Protein AF-A0A7S0K955-F1 (afdb_monomer)

Radius of gyration: 55.63 Å; Cα contacts (8 Å, |Δi|>4): 10; chains: 1; bounding box: 117×81×163 Å

Secondary structure (DSSP, 8-state):
-HHHHHHHHHHHHHHHHHHHHHHHHHHHHHHHHHHHHHHHHHHHHHHHHHHHHHHHHHHHHHHHHHHHHHHHHHHHHHHHHHHHHHHHHHHHHHHHHHHHHHHHHHHHHHHHHHHHHHHHHHHHHHHHHTT--HHHHHHHHHHHTTS-----PPPP--------------------------------------------------------------------------------------

Solvent-accessible surface area (backbone atoms only — not comparable to full-atom values): 15916 Å² total; per-residue (Å²): 116,69,70,60,52,53,52,49,54,52,49,53,54,49,51,52,53,50,52,51,50,53,50,52,50,55,51,52,52,52,52,49,54,50,52,56,49,49,53,54,50,50,54,52,53,50,49,52,53,50,50,53,58,44,52,57,48,54,51,52,50,51,55,54,49,53,57,46,55,53,50,48,56,51,49,52,54,51,48,52,52,50,53,50,50,52,52,51,50,52,52,54,52,54,50,49,55,50,53,52,52,50,52,50,52,50,53,52,52,50,53,51,51,54,54,49,51,56,50,52,51,50,51,52,52,54,30,48,76,71,72,41,54,73,68,56,45,51,50,50,54,64,63,58,69,74,77,74,88,72,89,76,82,75,85,90,73,83,89,78,90,84,87,82,86,84,87,89,84,94,76,90,81,77,89,76,89,78,90,75,90,76,90,76,87,81,88,86,84,80,82,83,84,88,78,89,82,89,81,87,85,82,87,84,87,83,85,84,88,82,87,81,85,80,89,80,89,81,90,82,90,81,93,78,84,86,84,90,83,83,88,86,88,85,90,85,84,87,88,85,90,134

Organism: Cafeteria roenbergensis (NCBI:txid33653)

Structure (mmCIF, N/CA/C/O backbone):
data_AF-A0A7S0K955-F1
#
_entry.id   AF-A0A7S0K955-F1
#
loop_
_atom_site.group_PDB
_atom_site.id
_atom_site.type_symbol
_atom_site.label_atom_id
_atom_site.label_alt_id
_atom_site.label_comp_id
_atom_site.label_asym_id
_atom_site.label_entity_id
_atom_site.label_seq_id
_atom_site.pdbx_PDB_ins_code
_atom_site.Cartn_x
_atom_site.Cartn_y
_atom_site.Cartn_z
_atom_site.occupancy
_atom_site.B_iso_or_equiv
_atom_site.auth_seq_id
_atom_site.auth_comp_id
_atom_site.auth_asym_id
_atom_site.auth_atom_id
_atom_site.pdbx_PDB_model_num
ATOM 1 N N . VAL A 1 1 ? -64.741 0.486 87.232 1.00 73.62 1 VAL A N 1
ATOM 2 C CA . VAL A 1 1 ? -64.405 -0.804 86.573 1.00 73.62 1 VAL A CA 1
ATOM 3 C C . VAL A 1 1 ? -64.498 -0.703 85.049 1.00 73.62 1 VAL A C 1
ATOM 5 O O . VAL A 1 1 ? -63.505 -1.000 84.405 1.00 73.62 1 VAL A O 1
ATOM 8 N N . ALA A 1 2 ? -65.600 -0.205 84.469 1.00 79.38 2 ALA A N 1
ATOM 9 C CA . ALA A 1 2 ? -65.755 -0.069 83.009 1.00 79.38 2 ALA A CA 1
ATOM 10 C C . ALA A 1 2 ? -64.680 0.808 82.318 1.00 79.38 2 ALA A C 1
ATOM 12 O O . ALA A 1 2 ? -64.036 0.352 81.381 1.00 79.38 2 ALA A O 1
ATOM 13 N N . GLN A 1 3 ? -64.386 2.002 82.847 1.00 82.88 3 GLN A N 1
ATOM 14 C CA . GLN A 1 3 ? -63.370 2.910 82.276 1.00 82.88 3 GLN A CA 1
ATOM 15 C C . GLN A 1 3 ? -61.944 2.325 82.247 1.00 82.88 3 GLN A C 1
ATOM 17 O O . GLN A 1 3 ? -61.168 2.611 81.341 1.00 82.88 3 GLN A O 1
ATOM 22 N N . LEU A 1 4 ? -61.590 1.476 83.221 1.00 87.19 4 LEU A N 1
ATOM 23 C CA . LEU A 1 4 ? -60.291 0.791 83.242 1.00 87.19 4 LEU A CA 1
ATOM 24 C C . LEU A 1 4 ? -60.198 -0.290 82.157 1.00 87.19 4 LEU A C 1
ATOM 26 O O . LEU A 1 4 ? -59.125 -0.503 81.599 1.00 87.19 4 LEU A O 1
ATOM 30 N N . ALA A 1 5 ? -61.310 -0.963 81.848 1.00 85.88 5 ALA A N 1
ATOM 31 C CA . ALA A 1 5 ? -61.361 -1.950 80.776 1.00 85.88 5 ALA A CA 1
ATOM 32 C C . ALA A 1 5 ? -61.215 -1.285 79.396 1.00 85.88 5 ALA A C 1
ATOM 34 O O . ALA A 1 5 ? -60.439 -1.760 78.571 1.00 85.88 5 ALA A O 1
ATOM 35 N N . GLU A 1 6 ? -61.878 -0.147 79.176 1.00 87.06 6 GLU A N 1
ATOM 36 C CA . GLU A 1 6 ? -61.755 0.641 77.939 1.00 87.06 6 GLU A CA 1
ATOM 37 C C . GLU A 1 6 ? -60.331 1.167 77.720 1.00 87.06 6 GLU A C 1
ATOM 39 O O . GLU A 1 6 ? -59.778 1.024 76.629 1.00 87.06 6 GLU A O 1
ATOM 44 N N . LEU A 1 7 ? -59.696 1.702 78.769 1.00 91.00 7 LEU A N 1
ATOM 45 C CA . LEU A 1 7 ? -58.294 2.134 78.727 1.00 91.00 7 LEU A CA 1
ATOM 46 C C . LEU A 1 7 ? -57.340 0.989 78.367 1.00 91.00 7 LEU A C 1
ATOM 48 O O . LEU A 1 7 ? -56.400 1.186 77.597 1.00 91.00 7 LEU A O 1
ATOM 52 N N . ARG A 1 8 ? -57.591 -0.215 78.888 1.00 91.88 8 ARG A N 1
ATOM 53 C CA . ARG A 1 8 ? -56.769 -1.397 78.602 1.00 91.88 8 ARG A CA 1
ATOM 54 C C . ARG A 1 8 ? -56.884 -1.827 77.138 1.00 91.88 8 ARG A C 1
ATOM 56 O O . ARG A 1 8 ? -55.863 -2.036 76.488 1.00 91.88 8 ARG A O 1
ATOM 63 N N . VAL A 1 9 ? -58.102 -1.860 76.597 1.00 92.31 9 VAL A N 1
ATOM 64 C CA . VAL A 1 9 ? -58.353 -2.155 75.174 1.00 92.31 9 VAL A CA 1
ATOM 65 C C . VAL A 1 9 ? -57.715 -1.097 74.268 1.00 92.31 9 VAL A C 1
ATOM 67 O O . VAL A 1 9 ? -57.091 -1.435 73.261 1.00 92.31 9 VAL A O 1
ATOM 70 N N . ALA A 1 10 ? -57.810 0.184 74.636 1.00 92.31 10 ALA A N 1
ATOM 71 C CA . ALA A 1 10 ? -57.178 1.271 73.892 1.00 92.31 10 ALA A CA 1
ATOM 72 C C . ALA A 1 10 ? -55.643 1.152 73.882 1.00 92.31 10 ALA A C 1
ATOM 74 O O . ALA A 1 10 ? -55.025 1.324 72.829 1.00 92.31 10 ALA A O 1
ATOM 75 N N . HIS A 1 11 ? -55.034 0.809 75.022 1.00 93.75 11 HIS A N 1
ATOM 76 C CA . HIS A 1 11 ? -53.589 0.602 75.139 1.00 93.75 11 HIS A CA 1
ATOM 77 C C . HIS A 1 11 ? -53.109 -0.601 74.314 1.00 93.75 11 HIS A C 1
ATOM 79 O O . HIS A 1 11 ? -52.133 -0.491 73.576 1.00 93.75 11 HIS A O 1
ATOM 85 N N . GLU A 1 12 ? -53.815 -1.733 74.369 1.00 93.56 12 GLU A N 1
ATOM 86 C CA . GLU A 1 12 ? -53.508 -2.915 73.548 1.00 93.56 12 GLU A CA 1
ATOM 87 C C . GLU A 1 12 ? -53.644 -2.622 72.046 1.00 93.56 12 GLU A C 1
ATOM 89 O O . GLU A 1 12 ? -52.792 -3.020 71.250 1.00 93.56 12 GLU A O 1
ATOM 94 N N . GLY A 1 13 ? -54.671 -1.863 71.646 1.00 94.62 13 GLY A N 1
ATOM 95 C CA . GLY A 1 13 ? -54.837 -1.414 70.264 1.00 94.62 13 GLY A CA 1
ATOM 96 C C . GLY A 1 13 ? -53.714 -0.482 69.795 1.00 94.62 13 GLY A C 1
ATOM 97 O O . GLY A 1 13 ? -53.269 -0.569 68.651 1.00 94.62 13 GLY A O 1
ATOM 98 N N . LEU A 1 14 ? -53.222 0.396 70.673 1.00 95.19 14 LEU A N 1
ATOM 99 C CA . LEU A 1 14 ? -52.113 1.303 70.371 1.00 95.19 14 LEU A CA 1
ATOM 100 C C . LEU A 1 14 ? -50.772 0.557 70.298 1.00 95.19 14 LEU A C 1
ATOM 102 O O . LEU A 1 14 ? -49.998 0.814 69.379 1.00 95.19 14 LEU A O 1
ATOM 106 N N . ALA A 1 15 ? -50.547 -0.419 71.181 1.00 94.94 15 ALA A N 1
ATOM 107 C CA . ALA A 1 15 ? -49.376 -1.292 71.152 1.00 94.94 15 ALA A CA 1
ATOM 108 C C . ALA A 1 15 ? -49.293 -2.104 69.849 1.00 94.94 15 ALA A C 1
ATOM 110 O O . ALA A 1 15 ? -48.248 -2.105 69.203 1.00 94.94 15 ALA A O 1
ATOM 111 N N . ARG A 1 16 ? -50.408 -2.701 69.397 1.00 95.94 16 ARG A N 1
ATOM 112 C CA . ARG A 1 16 ? -50.459 -3.425 68.111 1.00 95.94 16 ARG A CA 1
ATOM 113 C C . ARG A 1 16 ? -50.134 -2.523 66.921 1.00 95.94 16 ARG A C 1
ATOM 115 O O . ARG A 1 16 ? -49.332 -2.897 66.074 1.00 95.94 16 ARG A O 1
ATOM 122 N N . ARG A 1 17 ? -50.704 -1.312 66.873 1.00 96.81 17 ARG A N 1
ATOM 123 C CA . ARG A 1 17 ? -50.394 -0.335 65.810 1.00 96.81 17 ARG A CA 1
ATOM 124 C C . ARG A 1 17 ? -48.934 0.110 65.840 1.00 96.81 17 ARG A C 1
ATOM 126 O O . ARG A 1 17 ? -48.340 0.324 64.787 1.00 96.81 17 ARG A O 1
ATOM 133 N N . HIS A 1 18 ? -48.355 0.261 67.029 1.00 96.88 18 HIS A N 1
ATOM 134 C CA . HIS A 1 18 ? -46.945 0.603 67.175 1.00 96.88 18 HIS A CA 1
ATOM 135 C C . HIS A 1 18 ? -46.040 -0.529 66.670 1.00 96.88 18 HIS A C 1
ATOM 137 O O . HIS A 1 18 ? -45.105 -0.274 65.917 1.00 96.88 18 HIS A O 1
ATOM 143 N N . GLU A 1 19 ? -46.355 -1.779 66.999 1.00 97.00 19 GLU A N 1
ATOM 144 C CA . GLU A 1 19 ? -45.621 -2.949 66.513 1.00 97.00 19 GLU A CA 1
ATOM 145 C C . GLU A 1 19 ? -45.743 -3.127 64.992 1.00 97.00 19 GLU A C 1
ATOM 147 O O . GLU A 1 19 ? -44.752 -3.405 64.311 1.00 97.00 19 GLU A O 1
ATOM 152 N N . GLU A 1 20 ? -46.927 -2.876 64.432 1.00 97.31 20 GLU A N 1
ATOM 153 C CA . GLU A 1 20 ? -47.153 -2.848 62.986 1.00 97.31 20 GLU A CA 1
ATOM 154 C C . GLU A 1 20 ? -46.337 -1.732 62.309 1.00 97.31 20 GLU A C 1
ATOM 156 O O . GLU A 1 20 ? -45.709 -1.958 61.273 1.00 97.31 20 GLU A O 1
ATOM 161 N N . CYS A 1 21 ? -46.273 -0.545 62.922 1.00 97.50 21 CYS A N 1
ATOM 162 C CA . CYS A 1 21 ? -45.454 0.573 62.451 1.00 97.50 21 CYS A CA 1
ATOM 163 C C . CYS A 1 21 ? -43.957 0.223 62.447 1.00 97.50 21 CYS A C 1
ATOM 165 O O . CYS A 1 21 ? -43.285 0.402 61.432 1.00 97.50 21 CYS A O 1
ATOM 167 N N . LEU A 1 22 ? -43.443 -0.354 63.538 1.00 97.50 22 LEU A N 1
ATOM 168 C CA . LEU A 1 22 ? -42.048 -0.797 63.628 1.00 97.50 22 LEU A CA 1
ATOM 169 C C . LEU A 1 22 ? -41.732 -1.910 62.623 1.00 97.50 22 LEU A C 1
ATOM 171 O O . LEU A 1 22 ? -40.656 -1.925 62.032 1.00 97.50 22 LEU A O 1
ATOM 175 N N . SER A 1 23 ? -42.668 -2.830 62.395 1.00 97.19 23 SER A N 1
ATOM 176 C CA . SER A 1 23 ? -42.505 -3.899 61.404 1.00 97.19 23 SER A CA 1
ATOM 177 C C . SER A 1 23 ? -42.423 -3.340 59.983 1.00 97.19 23 SER A C 1
ATOM 179 O O . SER A 1 23 ? -41.554 -3.747 59.212 1.00 97.19 23 SER A O 1
ATOM 181 N N . ARG A 1 24 ? -43.260 -2.347 59.651 1.00 97.62 24 ARG A N 1
ATOM 182 C CA . ARG A 1 24 ? -43.190 -1.624 58.370 1.00 97.62 24 ARG A CA 1
ATOM 183 C C . ARG A 1 24 ? -41.885 -0.849 58.211 1.00 97.62 24 ARG A C 1
ATOM 185 O O . ARG A 1 24 ? -41.323 -0.858 57.120 1.00 97.62 24 ARG A O 1
ATOM 192 N N . LEU A 1 25 ? -41.391 -0.219 59.279 1.00 97.75 25 LEU A N 1
ATOM 193 C CA . LEU A 1 25 ? -40.113 0.495 59.261 1.00 97.75 25 LEU A CA 1
ATOM 194 C C . LEU A 1 25 ? -38.954 -0.458 58.932 1.00 97.75 25 LEU A C 1
ATOM 196 O O . LEU A 1 25 ? -38.220 -0.210 57.980 1.00 97.75 25 LEU A O 1
ATOM 200 N N . ARG A 1 26 ? -38.855 -1.591 59.642 1.00 97.94 26 ARG A N 1
ATOM 201 C CA . ARG A 1 26 ? -37.813 -2.606 59.396 1.00 97.94 26 ARG A CA 1
ATOM 202 C C . ARG A 1 26 ? -37.886 -3.178 57.981 1.00 97.94 26 ARG A C 1
ATOM 204 O O . ARG A 1 26 ? -36.859 -3.368 57.339 1.00 97.94 26 ARG A O 1
ATOM 211 N N . ALA A 1 27 ? -39.095 -3.423 57.471 1.00 97.12 27 ALA A N 1
ATOM 212 C CA . ALA A 1 27 ? -39.283 -3.888 56.098 1.00 97.12 27 ALA A CA 1
ATOM 213 C C . ALA A 1 27 ? -38.825 -2.842 55.066 1.00 97.12 27 ALA A C 1
ATOM 215 O O . ALA A 1 27 ? -38.187 -3.191 54.074 1.00 97.12 27 ALA A O 1
ATOM 216 N N . ALA A 1 28 ? -39.107 -1.559 55.307 1.00 97.00 28 ALA A N 1
ATOM 217 C CA . ALA A 1 28 ? -38.658 -0.473 54.440 1.00 97.00 28 ALA A CA 1
ATOM 218 C C . ALA A 1 28 ? -37.130 -0.287 54.473 1.00 97.00 28 ALA A C 1
ATOM 220 O O . ALA A 1 28 ? -36.532 0.013 53.442 1.00 97.00 28 ALA A O 1
ATOM 221 N N . GLU A 1 29 ? -36.491 -0.475 55.628 1.00 97.50 29 GLU A N 1
ATOM 222 C CA . GLU A 1 29 ? -35.028 -0.454 55.763 1.00 97.50 29 GLU A CA 1
ATOM 223 C C . GLU A 1 29 ? -34.380 -1.619 55.004 1.00 97.50 29 GLU A C 1
ATOM 225 O O . GLU A 1 29 ? -33.504 -1.385 54.173 1.00 97.50 29 GLU A O 1
ATOM 230 N N . ALA A 1 30 ? -34.892 -2.843 55.161 1.00 97.00 30 ALA A N 1
ATOM 231 C CA . ALA A 1 30 ? -34.418 -4.006 54.406 1.00 97.00 30 ALA A CA 1
ATOM 232 C C . ALA A 1 30 ? -34.602 -3.842 52.881 1.00 97.00 30 ALA A C 1
ATOM 234 O O . ALA A 1 30 ? -33.727 -4.210 52.092 1.00 97.00 30 ALA A O 1
ATOM 235 N N . ALA A 1 31 ? -35.712 -3.241 52.440 1.00 96.88 31 ALA A N 1
ATOM 236 C CA . ALA A 1 31 ? -35.948 -2.934 51.027 1.00 96.88 31 ALA A CA 1
ATOM 237 C C . ALA A 1 31 ? -34.945 -1.901 50.469 1.00 96.88 31 ALA A C 1
ATOM 239 O O . ALA A 1 31 ? -34.507 -1.999 49.323 1.00 96.88 31 ALA A O 1
ATOM 240 N N . LYS A 1 32 ? -34.534 -0.917 51.277 1.00 97.19 32 LYS A N 1
ATOM 241 C CA . LYS A 1 32 ? -33.490 0.042 50.880 1.00 97.19 32 LYS A CA 1
ATOM 242 C C . LYS A 1 32 ? -32.120 -0.617 50.792 1.00 97.19 32 LYS A C 1
ATOM 244 O O . LYS A 1 32 ? -31.376 -0.336 49.857 1.00 97.19 32 LYS A O 1
ATOM 249 N N . GLU A 1 33 ? -31.778 -1.481 51.742 1.00 96.81 33 GLU A N 1
ATOM 250 C CA . GLU A 1 33 ? -30.492 -2.185 51.746 1.00 96.81 33 GLU A CA 1
ATOM 251 C C . GLU A 1 33 ? -30.346 -3.130 50.553 1.00 96.81 33 GLU A C 1
ATOM 253 O O . GLU A 1 33 ? -29.289 -3.155 49.923 1.00 96.81 33 GLU A O 1
ATOM 258 N N . THR A 1 34 ? -31.414 -3.853 50.209 1.00 96.75 34 THR A N 1
ATOM 259 C CA . THR A 1 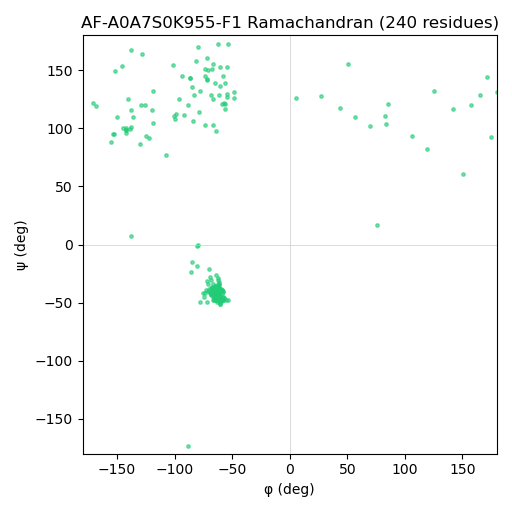34 ? -31.460 -4.718 49.020 1.00 96.75 34 THR A CA 1
ATOM 260 C C . THR A 1 34 ? -31.317 -3.906 47.736 1.00 96.75 34 THR A C 1
ATOM 262 O O . THR A 1 34 ? -30.407 -4.182 46.959 1.00 96.75 34 THR A O 1
ATOM 265 N N . SER A 1 35 ? -32.086 -2.825 47.570 1.00 96.00 35 SER A N 1
ATOM 266 C CA . SER A 1 35 ? -31.936 -1.917 46.422 1.00 96.00 35 SER A CA 1
ATOM 267 C C . SER A 1 35 ? -30.525 -1.311 46.328 1.00 96.00 35 SER A C 1
ATOM 269 O O . SER A 1 35 ? -29.924 -1.257 45.255 1.00 96.00 35 SER A O 1
ATOM 271 N N . ALA A 1 36 ? -29.927 -0.916 47.456 1.00 97.19 36 ALA A N 1
ATOM 272 C CA . ALA A 1 36 ? -28.556 -0.412 47.488 1.00 97.19 36 ALA A CA 1
ATOM 273 C C . ALA A 1 36 ? -27.505 -1.502 47.201 1.00 97.19 36 ALA A C 1
ATOM 275 O O . ALA A 1 36 ? -26.401 -1.197 46.741 1.00 97.19 36 ALA A O 1
ATOM 276 N N . ALA A 1 37 ? -27.788 -2.766 47.516 1.00 97.25 37 ALA A N 1
ATOM 277 C CA . ALA A 1 37 ? -26.927 -3.892 47.171 1.00 97.25 37 ALA A CA 1
ATOM 278 C C . ALA A 1 37 ? -27.006 -4.216 45.672 1.00 97.25 37 ALA A C 1
ATOM 280 O O . ALA A 1 37 ? -25.960 -4.417 45.056 1.00 97.25 37 ALA A O 1
ATOM 281 N N . GLU A 1 38 ? -28.204 -4.185 45.086 1.00 97.75 38 GLU A N 1
ATOM 282 C CA . GLU A 1 38 ? -28.442 -4.369 43.649 1.00 97.75 38 GLU A CA 1
ATOM 283 C C . GLU A 1 38 ? -27.720 -3.301 42.825 1.00 97.75 38 GLU A C 1
ATOM 285 O O . GLU A 1 38 ? -26.891 -3.645 41.984 1.00 97.75 38 GLU A O 1
ATOM 290 N N . LEU A 1 39 ? -27.898 -2.017 43.160 1.00 98.00 39 LEU A N 1
ATOM 291 C CA . LEU A 1 39 ? -27.195 -0.909 42.498 1.00 98.00 39 LEU A CA 1
ATOM 292 C C . LEU A 1 39 ? -25.668 -1.048 42.586 1.00 98.00 39 LEU A C 1
ATOM 294 O O . LEU A 1 39 ? -24.947 -0.798 41.622 1.00 98.00 39 LEU A O 1
ATOM 298 N N . ARG A 1 40 ? -25.141 -1.481 43.740 1.00 98.06 40 ARG A N 1
ATOM 299 C CA . ARG A 1 40 ? -23.702 -1.763 43.883 1.00 98.06 40 ARG A CA 1
ATOM 300 C C . ARG A 1 40 ? -23.261 -2.955 43.033 1.00 98.06 40 ARG A C 1
ATOM 302 O O . ARG A 1 40 ? -22.128 -2.959 42.561 1.00 98.06 40 ARG A O 1
ATOM 309 N N . GLY A 1 41 ? -24.115 -3.960 42.855 1.00 98.19 41 GLY A N 1
ATOM 310 C CA . GLY A 1 41 ? -23.880 -5.082 41.948 1.00 98.19 41 GLY A CA 1
ATOM 311 C C . GLY A 1 41 ? -23.807 -4.634 40.489 1.00 98.19 41 GLY A C 1
ATOM 312 O O . GLY A 1 41 ? -22.840 -4.962 39.803 1.00 98.19 41 GLY A O 1
ATOM 313 N N . GLU A 1 42 ? -24.769 -3.825 40.049 1.00 98.19 42 GLU A N 1
ATOM 314 C CA . GLU A 1 42 ? -24.825 -3.267 38.693 1.00 98.19 42 GLU A CA 1
ATOM 315 C C . GLU A 1 42 ? -23.613 -2.386 38.388 1.00 98.19 42 GLU A C 1
ATOM 317 O O . GLU A 1 42 ? -22.927 -2.624 37.399 1.00 98.19 42 GLU A O 1
ATOM 322 N N . MET A 1 43 ? -23.257 -1.454 39.282 1.00 97.94 43 MET A N 1
ATOM 323 C CA . MET A 1 43 ? -22.077 -0.600 39.089 1.00 97.94 43 MET A CA 1
ATOM 324 C C . MET A 1 43 ? -20.776 -1.401 38.970 1.00 97.94 43 MET A C 1
ATOM 326 O O . MET A 1 43 ? -19.905 -1.050 38.176 1.00 97.94 43 MET A O 1
ATOM 330 N N . ARG A 1 44 ? -20.622 -2.487 39.742 1.00 98.12 44 ARG A N 1
ATOM 331 C CA . ARG A 1 44 ? -19.453 -3.373 39.612 1.00 98.12 44 ARG A CA 1
ATOM 332 C C . ARG A 1 44 ? -19.455 -4.094 38.269 1.00 98.12 44 ARG A C 1
ATOM 334 O O . ARG A 1 44 ? -18.412 -4.166 37.630 1.00 98.12 44 ARG A O 1
ATOM 341 N N . ALA A 1 45 ? -20.608 -4.601 37.835 1.00 97.88 45 ALA A N 1
ATOM 342 C CA . ALA A 1 45 ? -20.734 -5.247 36.534 1.00 97.88 45 ALA A CA 1
ATOM 343 C C . ALA A 1 45 ? -20.415 -4.274 35.390 1.00 97.88 45 ALA A C 1
ATOM 345 O O . ALA A 1 45 ? -19.692 -4.634 34.462 1.00 97.88 45 ALA A O 1
ATOM 346 N N . ASP A 1 46 ? -20.886 -3.032 35.477 1.00 98.06 46 ASP A N 1
ATOM 347 C CA . ASP A 1 46 ? -20.598 -1.997 34.488 1.00 98.06 46 ASP A CA 1
ATOM 348 C C . ASP A 1 46 ? -19.127 -1.572 34.499 1.00 98.06 46 ASP A C 1
ATOM 350 O O . ASP A 1 46 ? -18.549 -1.395 33.428 1.00 98.06 46 ASP A O 1
ATOM 354 N N . SER A 1 47 ? -18.481 -1.496 35.668 1.00 97.88 47 SER A N 1
ATOM 355 C CA . SER A 1 47 ? -17.030 -1.263 35.755 1.00 97.88 47 SER A CA 1
ATOM 356 C C . SER A 1 47 ? -16.254 -2.339 34.997 1.00 97.88 47 SER A C 1
ATOM 358 O O . SER A 1 47 ? -15.424 -2.017 34.151 1.00 97.88 47 SER A O 1
ATOM 360 N N . VAL A 1 48 ? -16.591 -3.616 35.213 1.00 98.31 48 VAL A N 1
ATOM 361 C CA . VAL A 1 48 ? -15.950 -4.742 34.514 1.00 98.31 48 VAL A CA 1
ATOM 362 C C . VAL A 1 48 ? -16.205 -4.679 33.003 1.00 98.31 48 VAL A C 1
ATOM 364 O O . VAL A 1 48 ? -15.293 -4.889 32.202 1.00 98.31 48 VAL A O 1
ATOM 367 N N . ARG A 1 49 ? -17.429 -4.341 32.575 1.00 98.31 49 ARG A N 1
ATOM 368 C CA . ARG A 1 49 ? -17.754 -4.153 31.147 1.00 98.31 49 ARG A CA 1
ATOM 369 C C . ARG A 1 49 ? -16.956 -3.008 30.520 1.00 98.31 49 ARG A C 1
ATOM 371 O O . ARG A 1 49 ? -16.514 -3.119 29.383 1.00 98.31 49 ARG A O 1
ATOM 378 N N . LEU A 1 50 ? -16.755 -1.910 31.245 1.00 98.00 50 LEU A N 1
ATOM 379 C CA . LEU A 1 50 ? -15.965 -0.776 30.764 1.00 98.00 50 LEU A CA 1
ATOM 380 C C . LEU A 1 50 ? -14.473 -1.100 30.691 1.00 98.00 50 LEU A C 1
ATOM 382 O O . LEU A 1 50 ? -13.821 -0.691 29.734 1.00 98.00 50 LEU A O 1
ATOM 386 N N . GLU A 1 51 ? -13.936 -1.823 31.670 1.00 97.75 51 GLU A N 1
ATOM 387 C CA . GLU A 1 51 ? -12.543 -2.279 31.673 1.00 97.75 51 GLU A CA 1
ATOM 388 C C . GLU A 1 51 ? -12.272 -3.238 30.513 1.00 97.75 51 GLU A C 1
ATOM 390 O O . GLU A 1 51 ? -11.346 -3.011 29.738 1.00 97.75 51 GLU A O 1
ATOM 395 N N . THR A 1 52 ? -13.135 -4.234 30.311 1.00 97.50 52 THR A N 1
ATOM 396 C CA . THR A 1 52 ? -13.032 -5.162 29.171 1.00 97.50 52 THR A CA 1
ATOM 397 C C . THR A 1 52 ? -13.170 -4.445 27.826 1.00 97.50 52 THR A C 1
ATOM 399 O O . THR A 1 52 ? -12.396 -4.703 26.908 1.00 97.50 52 THR A O 1
ATOM 402 N N . ALA A 1 53 ? -14.080 -3.473 27.708 1.00 97.50 53 ALA A N 1
ATOM 403 C CA . ALA A 1 53 ? -14.214 -2.656 26.500 1.00 97.50 53 ALA A CA 1
ATOM 404 C C . ALA A 1 53 ? -13.041 -1.681 26.270 1.00 97.50 53 ALA A C 1
ATOM 406 O O . ALA A 1 53 ? -12.860 -1.187 25.156 1.00 97.50 53 ALA A O 1
ATOM 407 N N . ARG A 1 54 ? -12.272 -1.328 27.307 1.00 98.19 54 ARG A N 1
ATOM 408 C CA . ARG A 1 54 ? -11.020 -0.566 27.161 1.00 98.19 54 ARG A CA 1
ATOM 409 C C . ARG A 1 54 ? -9.898 -1.482 26.697 1.00 98.19 54 ARG A C 1
ATOM 411 O O . ARG A 1 54 ? -9.316 -1.190 25.665 1.00 98.19 54 ARG A O 1
ATOM 418 N N . ALA A 1 55 ? -9.714 -2.622 27.360 1.00 97.56 55 ALA A N 1
ATOM 419 C CA . ALA A 1 55 ? -8.724 -3.619 26.964 1.00 97.56 55 ALA A CA 1
ATOM 420 C C . ALA A 1 55 ? -8.893 -4.041 25.494 1.00 97.56 55 ALA A C 1
ATOM 422 O O . ALA A 1 55 ? -7.947 -3.959 24.721 1.00 97.56 55 ALA A O 1
ATOM 423 N N . GLY A 1 56 ? -10.122 -4.351 25.064 1.00 98.12 56 GLY A N 1
ATOM 424 C CA . GLY A 1 56 ? -10.381 -4.698 23.663 1.00 98.12 56 GLY A CA 1
ATOM 425 C C . GLY A 1 56 ? -10.115 -3.556 22.669 1.00 98.12 56 GLY A C 1
ATOM 426 O O . GLY A 1 56 ? -9.800 -3.811 21.510 1.00 98.12 56 GLY A O 1
ATOM 427 N N . ARG A 1 57 ? -10.215 -2.288 23.094 1.00 97.94 57 ARG A N 1
ATOM 428 C CA . ARG A 1 57 ? -9.826 -1.141 22.255 1.00 97.94 57 ARG A CA 1
ATOM 429 C C . ARG A 1 57 ? -8.314 -0.992 22.166 1.00 97.94 57 ARG A C 1
ATOM 431 O O . ARG A 1 57 ? -7.823 -0.740 21.072 1.00 97.94 57 ARG A O 1
ATOM 438 N N . ASP A 1 58 ? -7.609 -1.168 23.277 1.00 97.75 58 ASP A N 1
ATOM 439 C CA . ASP A 1 58 ? -6.149 -1.086 23.319 1.00 97.75 58 ASP A CA 1
ATOM 440 C C . ASP A 1 58 ? -5.520 -2.205 22.467 1.00 97.75 58 ASP A C 1
ATOM 442 O O . ASP A 1 58 ? -4.603 -1.953 21.687 1.00 97.75 58 ASP A O 1
ATOM 446 N N . GLU A 1 59 ? -6.077 -3.421 22.529 1.00 97.69 59 GLU A N 1
ATOM 447 C CA . GLU A 1 59 ? -5.698 -4.549 21.666 1.00 97.69 59 GLU A CA 1
ATOM 448 C C . GLU A 1 59 ? -5.957 -4.253 20.183 1.00 97.69 59 GLU A C 1
ATOM 450 O O . GLU A 1 59 ? -5.084 -4.465 19.340 1.00 97.69 59 GLU A O 1
ATOM 455 N N . ALA A 1 60 ? -7.136 -3.715 19.850 1.00 97.31 60 ALA A N 1
ATOM 456 C CA . ALA A 1 60 ? -7.459 -3.342 18.475 1.00 97.31 60 ALA A CA 1
ATOM 457 C C . ALA A 1 60 ? -6.549 -2.220 17.946 1.00 97.31 60 ALA A C 1
ATOM 459 O O . ALA A 1 60 ? -6.181 -2.227 16.771 1.00 97.31 60 ALA A O 1
ATOM 460 N N . GLU A 1 61 ? -6.169 -1.260 18.792 1.00 98.25 61 GLU A N 1
ATOM 461 C CA . GLU A 1 61 ? -5.230 -0.202 18.426 1.00 98.25 61 GLU A CA 1
ATOM 462 C C . GLU A 1 61 ? -3.816 -0.751 18.208 1.00 98.25 61 GLU A C 1
ATOM 464 O O . GLU A 1 61 ? -3.162 -0.357 17.242 1.00 98.25 61 GLU A O 1
ATOM 469 N N . ALA A 1 62 ? -3.359 -1.682 19.050 1.00 98.12 62 ALA A N 1
ATOM 470 C CA . ALA A 1 62 ? -2.073 -2.351 18.875 1.00 98.12 62 ALA A CA 1
ATOM 471 C C . ALA A 1 62 ? -2.017 -3.123 17.547 1.00 98.12 62 ALA A C 1
ATOM 473 O O . ALA A 1 62 ? -1.115 -2.883 16.745 1.00 98.12 62 ALA A O 1
ATOM 474 N N . ALA A 1 63 ? -3.032 -3.944 17.260 1.00 98.06 63 ALA A N 1
ATOM 475 C CA . ALA A 1 63 ? -3.130 -4.677 15.997 1.00 98.06 63 ALA A CA 1
ATOM 476 C C . ALA A 1 63 ? -3.204 -3.737 14.779 1.00 98.06 63 ALA A C 1
ATOM 478 O O . ALA A 1 63 ? -2.608 -3.997 13.736 1.00 98.06 63 ALA A O 1
ATOM 479 N N . ALA A 1 64 ? -3.907 -2.605 14.900 1.00 98.12 64 ALA A N 1
ATOM 480 C CA . ALA A 1 64 ? -3.984 -1.617 13.828 1.00 98.12 64 ALA A CA 1
ATOM 481 C C . ALA A 1 64 ? -2.652 -0.893 13.576 1.00 98.12 64 ALA A C 1
ATOM 483 O O . ALA A 1 64 ? -2.413 -0.463 12.448 1.00 98.12 64 ALA A O 1
ATOM 484 N N . ARG A 1 65 ? -1.809 -0.715 14.602 1.00 98.50 65 ARG A N 1
ATOM 485 C CA . ARG A 1 65 ? -0.456 -0.159 14.448 1.00 98.50 65 ARG A CA 1
ATOM 486 C C . ARG A 1 65 ? 0.462 -1.162 13.761 1.00 98.50 65 ARG A C 1
ATOM 488 O O . ARG A 1 65 ? 1.036 -0.816 12.739 1.00 98.50 65 ARG A O 1
ATOM 495 N N . GLU A 1 66 ? 0.482 -2.406 14.229 1.00 98.19 66 GLU A N 1
ATOM 496 C CA . GLU A 1 66 ? 1.265 -3.485 13.615 1.00 98.19 66 GLU A CA 1
ATOM 497 C C . GLU A 1 66 ? 0.921 -3.657 12.126 1.00 98.19 66 GLU A C 1
ATOM 499 O O . GLU A 1 66 ? 1.800 -3.603 11.271 1.00 98.19 66 GLU A O 1
ATOM 504 N N . ALA A 1 67 ? -0.370 -3.704 11.784 1.00 98.12 67 ALA A N 1
ATOM 505 C CA . ALA A 1 67 ? -0.807 -3.790 10.390 1.00 98.12 67 ALA A CA 1
ATOM 506 C C . ALA A 1 67 ? -0.390 -2.577 9.531 1.00 98.12 67 ALA A C 1
ATOM 508 O O . ALA A 1 67 ? -0.227 -2.703 8.314 1.00 98.12 67 ALA A O 1
ATOM 509 N N . ARG A 1 68 ? -0.245 -1.383 10.124 1.00 98.44 68 ARG A N 1
ATOM 510 C CA . ARG A 1 68 ? 0.265 -0.201 9.407 1.00 98.44 68 ARG A CA 1
ATOM 511 C C . ARG A 1 68 ? 1.761 -0.309 9.176 1.00 98.44 68 ARG A C 1
ATOM 513 O O . ARG A 1 68 ? 2.181 -0.072 8.048 1.00 98.44 68 ARG A O 1
ATOM 520 N N . ASP A 1 69 ? 2.517 -0.706 10.191 1.00 98.44 69 ASP A N 1
ATOM 521 C CA . ASP A 1 69 ? 3.968 -0.874 10.103 1.00 98.44 69 ASP A CA 1
ATOM 522 C C . ASP A 1 69 ? 4.323 -1.941 9.050 1.00 98.44 69 ASP A C 1
ATOM 524 O O . ASP A 1 69 ? 5.173 -1.724 8.183 1.00 98.44 69 ASP A O 1
ATOM 528 N N . GLU A 1 70 ? 3.592 -3.061 9.030 1.00 98.06 70 GLU A N 1
ATOM 529 C CA . GLU A 1 70 ? 3.720 -4.089 7.991 1.00 98.06 70 GLU A CA 1
ATOM 530 C C . GLU A 1 70 ? 3.386 -3.548 6.593 1.00 98.06 70 GLU A C 1
ATOM 532 O O . GLU A 1 70 ? 4.118 -3.788 5.628 1.00 98.06 70 GLU A O 1
ATOM 537 N N . ALA A 1 71 ? 2.294 -2.788 6.462 1.00 98.12 71 ALA A N 1
ATOM 538 C CA . ALA A 1 71 ? 1.901 -2.199 5.187 1.00 98.12 71 ALA A CA 1
ATOM 539 C C . ALA A 1 71 ? 2.918 -1.161 4.683 1.00 98.12 71 ALA A C 1
ATOM 541 O O . ALA A 1 71 ? 3.143 -1.066 3.473 1.00 98.12 71 ALA A O 1
ATOM 542 N N . GLU A 1 72 ? 3.532 -0.389 5.578 1.00 98.44 72 GLU A N 1
ATOM 543 C CA . GLU A 1 72 ? 4.607 0.550 5.252 1.00 98.44 72 GLU A CA 1
ATOM 544 C C . GLU A 1 72 ? 5.853 -0.192 4.767 1.00 98.44 72 GLU A C 1
ATOM 546 O O . GLU A 1 72 ? 6.328 0.093 3.666 1.00 98.44 72 GLU A O 1
ATOM 551 N N . ALA A 1 73 ? 6.286 -1.241 5.470 1.00 98.25 73 ALA A N 1
ATOM 552 C CA . ALA A 1 73 ? 7.411 -2.071 5.038 1.00 98.25 73 ALA A CA 1
ATOM 553 C C . ALA A 1 73 ? 7.177 -2.717 3.657 1.00 98.25 73 ALA A C 1
ATOM 555 O O . ALA A 1 73 ? 8.084 -2.793 2.823 1.00 98.25 73 ALA A O 1
ATOM 556 N N . VAL A 1 74 ? 5.952 -3.175 3.371 1.00 98.44 74 VAL A N 1
ATOM 557 C CA . VAL A 1 74 ? 5.594 -3.714 2.047 1.00 98.44 74 VAL A CA 1
ATOM 558 C C . VAL A 1 74 ? 5.619 -2.623 0.972 1.00 98.44 74 VAL A C 1
ATOM 560 O O . VAL A 1 74 ? 6.090 -2.871 -0.141 1.00 98.44 74 VAL A O 1
ATOM 563 N N . ARG A 1 75 ? 5.145 -1.408 1.277 1.00 98.44 75 ARG A N 1
ATOM 564 C CA . ARG A 1 75 ? 5.181 -0.275 0.336 1.00 98.44 75 ARG A CA 1
ATOM 565 C C . ARG A 1 75 ? 6.605 0.138 -0.007 1.00 98.44 75 ARG A C 1
ATOM 567 O O . ARG A 1 75 ? 6.873 0.372 -1.183 1.00 98.44 75 ARG A O 1
ATOM 574 N N . GLU A 1 76 ? 7.501 0.176 0.974 1.00 98.44 76 GLU A N 1
ATOM 575 C CA . GLU A 1 76 ? 8.917 0.483 0.754 1.00 98.44 76 GLU A CA 1
ATOM 576 C C . GLU A 1 76 ? 9.576 -0.544 -0.171 1.00 98.44 76 GLU A C 1
ATOM 578 O O . GLU A 1 76 ? 10.188 -0.173 -1.173 1.00 98.44 76 GLU A O 1
ATOM 583 N N . LYS A 1 77 ? 9.364 -1.843 0.084 1.00 98.25 77 LYS A N 1
ATOM 584 C CA . LYS A 1 77 ? 9.861 -2.919 -0.794 1.00 98.25 77 LYS A CA 1
ATOM 585 C C . LYS A 1 77 ? 9.321 -2.792 -2.219 1.00 98.25 77 LYS A C 1
ATOM 587 O O . LYS A 1 77 ? 10.067 -2.944 -3.184 1.00 98.25 77 LYS A O 1
ATOM 592 N N . LEU A 1 78 ? 8.031 -2.487 -2.364 1.00 98.50 78 LEU A N 1
ATOM 593 C CA . LEU A 1 78 ? 7.407 -2.305 -3.674 1.00 98.50 78 LEU A CA 1
ATOM 594 C C . LEU A 1 78 ? 7.961 -1.078 -4.410 1.00 98.50 78 LEU A C 1
ATOM 596 O O . LEU A 1 78 ? 8.119 -1.113 -5.630 1.00 98.50 78 LEU A O 1
ATOM 600 N N . GLN A 1 79 ? 8.241 0.006 -3.689 1.00 98.62 79 GLN A N 1
ATOM 601 C CA . GLN A 1 79 ? 8.862 1.191 -4.265 1.00 98.62 79 GLN A CA 1
ATOM 602 C C . GLN A 1 79 ? 10.286 0.887 -4.745 1.00 98.62 79 GLN A C 1
ATOM 604 O O . GLN A 1 79 ? 10.592 1.175 -5.901 1.00 98.62 79 GLN A O 1
ATOM 609 N N . ALA A 1 80 ? 11.104 0.226 -3.923 1.00 98.38 80 ALA A N 1
ATOM 610 C CA . ALA A 1 80 ? 12.452 -0.186 -4.308 1.00 98.38 80 ALA A CA 1
ATOM 611 C C . ALA A 1 80 ? 12.441 -1.072 -5.569 1.00 98.38 80 ALA A C 1
ATOM 613 O O . ALA A 1 80 ? 13.162 -0.798 -6.528 1.00 98.38 80 ALA A O 1
ATOM 614 N N . ALA A 1 81 ? 11.541 -2.061 -5.629 1.00 98.12 81 ALA A N 1
ATOM 615 C CA . ALA A 1 81 ? 11.388 -2.929 -6.798 1.00 98.12 81 ALA A CA 1
ATOM 616 C C . ALA A 1 81 ? 10.972 -2.158 -8.067 1.00 98.12 81 ALA A C 1
ATOM 618 O O . ALA A 1 81 ? 11.437 -2.453 -9.169 1.00 98.12 81 ALA A O 1
ATOM 619 N N . ARG A 1 82 ? 10.112 -1.137 -7.940 1.00 98.56 82 ARG A N 1
ATOM 620 C CA . ARG A 1 82 ? 9.728 -0.271 -9.070 1.00 98.56 82 ARG A CA 1
ATOM 621 C C . ARG A 1 82 ? 10.893 0.575 -9.567 1.00 98.56 82 ARG A C 1
ATOM 623 O O . ARG A 1 82 ? 11.044 0.743 -10.775 1.00 98.56 82 ARG A O 1
ATOM 630 N N . GLU A 1 83 ? 11.707 1.099 -8.659 1.00 98.56 83 GLU A N 1
ATOM 631 C CA . GLU A 1 83 ? 12.899 1.876 -9.005 1.00 98.56 83 GLU A CA 1
ATOM 632 C C . GLU A 1 83 ? 13.969 1.003 -9.676 1.00 98.56 83 GLU A C 1
ATOM 634 O O . GLU A 1 83 ? 14.619 1.441 -10.626 1.00 98.56 83 GLU A O 1
ATOM 639 N N . GLU A 1 84 ? 14.134 -0.245 -9.234 1.00 98.44 84 GLU A N 1
ATOM 640 C CA . GLU A 1 84 ? 14.992 -1.234 -9.897 1.00 98.44 84 GLU A CA 1
ATOM 641 C C . GLU A 1 84 ? 14.493 -1.579 -11.298 1.00 98.44 84 GLU A C 1
ATOM 643 O O . GLU A 1 84 ? 15.273 -1.543 -12.252 1.00 98.44 84 GLU A O 1
ATOM 648 N N . LEU A 1 85 ? 13.190 -1.823 -11.453 1.00 98.38 85 LEU A N 1
ATOM 649 C CA . LEU A 1 85 ? 12.588 -2.083 -12.757 1.00 98.38 85 LEU A CA 1
ATOM 650 C C . LEU A 1 85 ? 12.761 -0.890 -13.706 1.00 98.38 85 LEU A C 1
ATOM 652 O O . LEU A 1 85 ? 13.097 -1.077 -14.874 1.00 98.38 85 LEU A O 1
ATOM 656 N N . ALA A 1 86 ? 12.571 0.336 -13.214 1.00 98.50 86 ALA A N 1
ATOM 657 C CA . ALA A 1 86 ? 12.774 1.547 -14.003 1.00 98.50 86 ALA A CA 1
ATOM 658 C C . ALA A 1 86 ? 14.235 1.690 -14.461 1.00 98.50 86 ALA A C 1
ATOM 660 O O . ALA A 1 86 ? 14.487 2.001 -15.627 1.00 98.50 86 ALA A O 1
ATOM 661 N N . ARG A 1 87 ? 15.202 1.403 -13.577 1.00 98.38 87 ARG A N 1
ATOM 662 C CA . ARG A 1 87 ? 16.634 1.383 -13.921 1.00 98.38 87 ARG A CA 1
ATOM 663 C C . ARG A 1 87 ? 16.955 0.313 -14.964 1.00 98.38 87 ARG A C 1
ATOM 665 O O . ARG A 1 87 ? 17.631 0.616 -15.946 1.00 98.38 87 ARG A O 1
ATOM 672 N N . ALA A 1 88 ? 16.441 -0.903 -14.795 1.00 98.44 88 ALA A N 1
ATOM 673 C CA . ALA A 1 88 ? 16.633 -1.993 -15.749 1.00 98.44 88 ALA A CA 1
ATOM 674 C C . ALA A 1 88 ? 16.018 -1.669 -17.121 1.00 98.44 88 ALA A C 1
ATOM 676 O O . ALA A 1 88 ? 16.651 -1.889 -18.153 1.00 98.44 88 ALA A O 1
ATOM 677 N N . ALA A 1 89 ? 14.820 -1.078 -17.145 1.00 98.38 89 ALA A N 1
ATOM 678 C CA . ALA A 1 89 ? 14.165 -0.644 -18.375 1.00 98.38 89 ALA A CA 1
ATOM 679 C C . ALA A 1 89 ? 14.960 0.457 -19.095 1.00 98.38 89 ALA A C 1
ATOM 681 O O . ALA A 1 89 ? 15.125 0.394 -20.314 1.00 98.38 89 ALA A O 1
ATOM 682 N N . ALA A 1 90 ? 15.501 1.430 -18.356 1.00 98.31 90 ALA A N 1
ATOM 683 C CA . ALA A 1 90 ? 16.358 2.471 -18.921 1.00 98.31 90 ALA A CA 1
ATOM 684 C C . ALA A 1 90 ? 17.659 1.891 -19.504 1.00 98.31 90 ALA A C 1
ATOM 686 O O . ALA A 1 90 ? 18.050 2.261 -20.611 1.00 98.31 90 ALA A O 1
ATOM 687 N N . ALA A 1 91 ? 18.293 0.943 -18.807 1.00 98.31 91 ALA A N 1
ATOM 688 C CA . ALA A 1 91 ? 19.482 0.252 -19.303 1.00 98.31 91 ALA A CA 1
ATOM 689 C C . ALA A 1 91 ? 19.184 -0.551 -20.582 1.00 98.31 91 ALA A C 1
ATOM 691 O O . ALA A 1 91 ? 19.918 -0.447 -21.562 1.00 98.31 91 ALA A O 1
ATOM 692 N N . ALA A 1 92 ? 18.068 -1.285 -20.615 1.00 98.12 92 ALA A N 1
ATOM 693 C CA . ALA A 1 92 ? 17.644 -2.033 -21.796 1.00 98.12 92 ALA A CA 1
ATOM 694 C C . ALA A 1 92 ? 17.330 -1.117 -22.992 1.00 98.12 92 ALA A C 1
ATOM 696 O O . ALA A 1 92 ? 17.651 -1.456 -24.130 1.00 98.12 92 ALA A O 1
ATOM 697 N N . ALA A 1 93 ? 16.721 0.048 -22.752 1.00 98.38 93 ALA A N 1
ATOM 698 C CA . ALA A 1 93 ? 16.471 1.040 -23.795 1.00 98.38 93 ALA A CA 1
ATOM 699 C C . ALA A 1 93 ? 17.776 1.633 -24.350 1.00 98.38 93 ALA A C 1
ATOM 701 O O . ALA A 1 93 ? 17.914 1.775 -25.565 1.00 98.38 93 ALA A O 1
ATOM 702 N N . ALA A 1 94 ? 18.746 1.933 -23.480 1.00 98.31 94 ALA A N 1
ATOM 703 C CA . ALA A 1 94 ? 20.058 2.421 -23.893 1.00 98.31 94 ALA A CA 1
ATOM 704 C C . ALA A 1 94 ? 20.815 1.385 -24.738 1.00 98.31 94 ALA A C 1
ATOM 706 O O . ALA A 1 94 ? 21.428 1.743 -25.742 1.00 98.31 94 ALA A O 1
ATOM 707 N N . GLU A 1 95 ? 20.736 0.105 -24.373 1.00 98.19 95 GLU A N 1
ATOM 708 C CA . GLU A 1 95 ? 21.397 -0.960 -25.127 1.00 98.19 95 GLU A CA 1
ATOM 709 C C . GLU A 1 95 ? 20.748 -1.183 -26.497 1.00 98.19 95 GLU A C 1
ATOM 711 O O . GLU A 1 95 ? 21.450 -1.282 -27.500 1.00 98.19 95 GLU A O 1
ATOM 716 N N . ARG A 1 96 ? 19.412 -1.142 -26.581 1.00 98.00 96 ARG A N 1
ATOM 717 C CA . ARG A 1 96 ? 18.708 -1.162 -27.875 1.00 98.00 96 ARG A CA 1
ATOM 718 C C . ARG A 1 96 ? 19.161 -0.021 -28.780 1.00 98.00 96 ARG A C 1
ATOM 720 O O . ARG A 1 96 ? 19.495 -0.266 -29.930 1.00 98.00 96 ARG A O 1
ATOM 727 N N . ALA A 1 97 ? 19.257 1.197 -28.246 1.00 98.38 97 ALA A N 1
ATOM 728 C CA . ALA A 1 97 ? 19.719 2.347 -29.018 1.00 98.38 97 ALA A CA 1
ATOM 729 C C . ALA A 1 97 ? 21.160 2.179 -29.539 1.00 98.38 97 ALA A C 1
ATOM 731 O O . ALA A 1 97 ? 21.470 2.635 -30.639 1.00 98.38 97 ALA A O 1
ATOM 732 N N . ARG A 1 98 ? 22.043 1.514 -28.780 1.00 98.25 98 ARG A N 1
ATOM 733 C CA . ARG A 1 98 ? 23.405 1.186 -29.237 1.00 98.25 98 ARG A CA 1
ATOM 734 C C . ARG A 1 98 ? 23.394 0.177 -30.378 1.00 98.25 98 ARG A C 1
ATOM 736 O O . ARG A 1 98 ? 24.052 0.416 -31.386 1.00 98.25 98 ARG A O 1
ATOM 743 N N . VAL A 1 99 ? 22.625 -0.901 -30.234 1.00 98.50 99 VAL A N 1
ATOM 744 C CA . VAL A 1 99 ? 22.481 -1.931 -31.272 1.00 98.50 99 VAL A CA 1
ATOM 745 C C . VAL A 1 99 ? 21.889 -1.335 -32.549 1.00 98.50 99 VAL A C 1
ATOM 747 O O . VAL A 1 99 ? 22.389 -1.606 -33.638 1.00 98.50 99 VAL A O 1
ATOM 750 N N . ASP A 1 100 ? 20.881 -0.471 -32.432 1.00 98.38 100 ASP A N 1
ATOM 751 C CA . ASP A 1 100 ? 20.279 0.211 -33.580 1.00 98.38 100 ASP A CA 1
ATOM 752 C C . ASP A 1 100 ? 21.297 1.116 -34.295 1.00 98.38 100 ASP A C 1
ATOM 754 O O . ASP A 1 100 ? 21.395 1.093 -35.525 1.00 98.38 100 ASP A O 1
ATOM 758 N N . ALA A 1 101 ? 22.113 1.858 -33.538 1.00 98.19 101 ALA A N 1
ATOM 759 C CA . ALA A 1 101 ? 23.171 2.698 -34.095 1.00 98.19 101 ALA A CA 1
ATOM 760 C C . ALA A 1 101 ? 24.272 1.879 -34.795 1.00 98.19 101 ALA A C 1
ATOM 762 O O . ALA A 1 101 ? 24.761 2.278 -35.856 1.00 98.19 101 ALA A O 1
ATOM 763 N N . GLU A 1 102 ? 24.651 0.727 -34.238 1.00 98.50 102 GLU A N 1
ATOM 764 C CA . GLU A 1 102 ? 25.599 -0.198 -34.867 1.00 98.50 102 GLU A CA 1
ATOM 765 C C . GLU A 1 102 ? 25.016 -0.810 -36.148 1.00 98.50 102 GLU A C 1
ATOM 767 O O . GLU A 1 102 ? 25.685 -0.842 -37.183 1.00 98.50 102 GLU A O 1
ATOM 772 N N . ALA A 1 103 ? 23.743 -1.211 -36.126 1.00 98.25 103 ALA A N 1
ATOM 773 C CA . ALA A 1 103 ? 23.046 -1.726 -37.299 1.00 98.25 103 ALA A CA 1
ATOM 774 C C . ALA A 1 103 ? 22.945 -0.674 -38.417 1.00 98.25 103 ALA A C 1
ATOM 776 O O . ALA A 1 103 ? 23.126 -1.003 -39.591 1.00 98.25 103 ALA A O 1
ATOM 777 N N . ASP A 1 104 ? 22.689 0.592 -38.076 1.00 98.25 104 ASP A N 1
ATOM 778 C CA . ASP A 1 104 ? 22.728 1.708 -39.026 1.00 98.25 104 ASP A CA 1
ATOM 779 C C . ASP A 1 104 ? 24.136 1.910 -39.609 1.00 98.25 104 ASP A C 1
ATOM 781 O O . ASP A 1 104 ? 24.281 2.113 -40.817 1.00 98.25 104 ASP A O 1
ATOM 785 N N . ALA A 1 105 ? 25.184 1.834 -38.782 1.00 98.06 105 ALA A N 1
ATOM 786 C CA . ALA A 1 105 ? 26.567 1.960 -39.239 1.00 98.06 105 ALA A CA 1
ATOM 787 C C . ALA A 1 105 ? 26.963 0.823 -40.195 1.00 98.06 105 ALA A C 1
ATOM 789 O O . ALA A 1 105 ? 27.573 1.076 -41.235 1.00 98.06 105 ALA A O 1
ATOM 790 N N . MET A 1 106 ? 26.567 -0.414 -39.888 1.00 97.88 106 MET A N 1
ATOM 791 C CA . MET A 1 106 ? 26.787 -1.572 -40.757 1.00 97.88 106 MET A CA 1
ATOM 792 C C . MET A 1 106 ? 26.028 -1.443 -42.078 1.00 97.88 106 MET A C 1
ATOM 794 O O . MET A 1 106 ? 26.601 -1.703 -43.133 1.00 97.88 106 MET A O 1
ATOM 798 N N . ARG A 1 107 ? 24.777 -0.963 -42.050 1.00 98.12 107 ARG A N 1
ATOM 799 C CA . ARG A 1 107 ? 24.003 -0.681 -43.271 1.00 98.12 107 ARG A CA 1
ATOM 800 C C . ARG A 1 107 ? 24.674 0.368 -44.159 1.00 98.12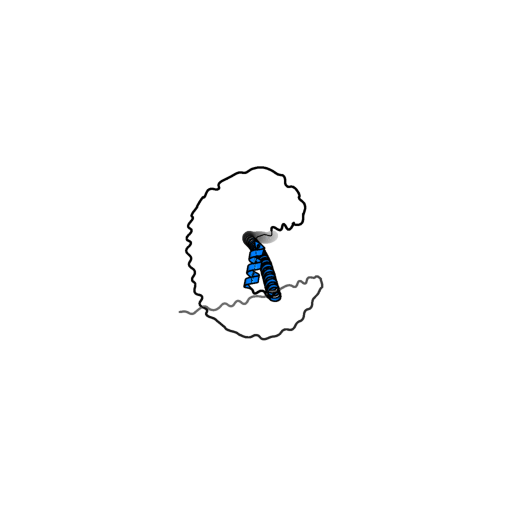 107 ARG A C 1
ATOM 802 O O . ARG A 1 107 ? 24.702 0.192 -45.371 1.00 98.12 107 ARG A O 1
ATOM 809 N N . ARG A 1 108 ? 25.257 1.425 -43.579 1.00 97.88 108 ARG A N 1
ATOM 810 C CA . ARG A 1 108 ? 26.024 2.424 -44.350 1.00 97.88 108 ARG A CA 1
ATOM 811 C C . ARG A 1 108 ? 27.272 1.823 -44.991 1.00 97.88 108 ARG A C 1
ATOM 813 O O . ARG A 1 108 ? 27.492 2.043 -46.173 1.00 97.88 108 ARG A O 1
ATOM 820 N N . ARG A 1 109 ? 28.039 1.020 -44.246 1.00 97.75 109 ARG A N 1
ATOM 821 C CA . ARG A 1 109 ? 29.221 0.326 -44.785 1.00 97.75 109 ARG A CA 1
ATOM 822 C C . ARG A 1 109 ? 28.864 -0.632 -45.917 1.00 97.75 109 ARG A C 1
ATOM 824 O O . ARG A 1 109 ? 29.571 -0.677 -46.911 1.00 97.75 109 ARG A O 1
ATOM 831 N N . LEU A 1 110 ? 27.766 -1.378 -45.788 1.00 97.81 110 LEU A N 1
ATOM 832 C CA . LEU A 1 110 ? 27.279 -2.241 -46.867 1.00 97.81 110 LEU A CA 1
ATOM 833 C C . LEU A 1 110 ? 26.939 -1.431 -48.120 1.00 97.81 110 LEU A C 1
ATOM 835 O O . LEU A 1 110 ? 27.385 -1.798 -49.197 1.00 97.81 110 LEU A O 1
ATOM 839 N N . ALA A 1 111 ? 26.257 -0.293 -47.975 1.00 97.25 111 ALA A N 1
ATOM 840 C CA . ALA A 1 111 ? 25.981 0.589 -49.108 1.00 97.25 111 ALA A CA 1
ATOM 841 C C . ALA A 1 111 ? 27.266 1.154 -49.752 1.00 97.25 111 ALA A C 1
ATOM 843 O O . ALA A 1 111 ? 27.326 1.312 -50.969 1.00 97.25 111 ALA A O 1
ATOM 844 N N . GLU A 1 112 ? 28.307 1.443 -48.962 1.00 97.38 112 GLU A N 1
ATOM 845 C CA . GLU A 1 112 ? 29.627 1.832 -49.482 1.00 97.38 112 GLU A CA 1
ATOM 846 C C . GLU A 1 112 ? 30.288 0.690 -50.272 1.00 97.38 112 GLU A C 1
ATOM 848 O O . GLU A 1 112 ? 30.825 0.932 -51.353 1.00 97.38 112 GLU A O 1
ATOM 853 N N . TYR A 1 113 ? 30.214 -0.550 -49.775 1.00 97.06 113 TYR A N 1
ATOM 854 C CA . TYR A 1 113 ? 30.715 -1.726 -50.492 1.00 97.06 113 TYR A CA 1
ATOM 855 C C . TYR A 1 113 ? 29.949 -1.981 -51.794 1.00 97.06 113 TYR A C 1
ATOM 857 O O . TYR A 1 113 ? 30.583 -2.174 -52.826 1.00 97.06 113 TYR A O 1
ATOM 865 N N . GLU A 1 114 ? 28.617 -1.912 -51.773 1.00 96.81 114 GLU A N 1
ATOM 866 C CA . GLU A 1 114 ? 27.774 -2.055 -52.969 1.00 96.81 114 GLU A CA 1
ATOM 867 C C . GLU A 1 114 ? 28.087 -0.966 -54.012 1.00 96.81 114 GLU A C 1
ATOM 869 O O . GLU A 1 114 ? 28.138 -1.233 -55.213 1.00 96.81 114 GLU A O 1
ATOM 874 N N . ALA A 1 115 ? 28.357 0.269 -53.573 1.00 96.25 115 ALA A N 1
ATOM 875 C CA . ALA A 1 115 ? 28.759 1.351 -54.469 1.00 96.25 115 ALA A CA 1
ATOM 876 C C . ALA A 1 115 ? 30.149 1.124 -55.088 1.00 96.25 115 ALA A C 1
ATOM 878 O O . ALA A 1 115 ? 30.353 1.456 -56.256 1.00 96.25 115 ALA A O 1
ATOM 879 N N . LEU A 1 116 ? 31.102 0.575 -54.325 1.00 95.50 116 LEU A N 1
ATOM 880 C CA . LEU A 1 116 ? 32.425 0.197 -54.833 1.00 95.50 116 LEU A CA 1
ATOM 881 C C . LEU A 1 116 ? 32.337 -0.965 -55.825 1.00 95.50 116 LEU A C 1
ATOM 883 O O . LEU A 1 116 ? 32.987 -0.919 -56.864 1.00 95.50 116 LEU A O 1
ATOM 887 N N . GLU A 1 117 ? 31.512 -1.971 -55.539 1.00 95.25 117 GLU A N 1
ATOM 888 C CA . GLU A 1 117 ? 31.259 -3.094 -56.446 1.00 95.25 117 GLU A CA 1
ATOM 889 C C . GLU A 1 117 ? 30.698 -2.596 -57.784 1.00 95.25 117 GLU A C 1
ATOM 891 O O . GLU A 1 117 ? 31.270 -2.881 -58.834 1.00 95.25 117 GLU A O 1
ATOM 896 N N . ALA A 1 118 ? 29.685 -1.725 -57.755 1.00 94.75 118 ALA A N 1
ATOM 897 C CA . ALA A 1 118 ? 29.135 -1.119 -58.967 1.00 94.75 118 ALA A CA 1
ATOM 898 C C . ALA A 1 118 ? 30.165 -0.277 -59.750 1.00 94.75 118 ALA A C 1
ATOM 900 O O . ALA A 1 118 ? 30.120 -0.223 -60.981 1.00 94.75 118 ALA A O 1
ATOM 901 N N . GLN A 1 119 ? 31.098 0.391 -59.060 1.00 93.75 119 GLN A N 1
ATOM 902 C CA . GLN A 1 119 ? 32.196 1.116 -59.711 1.00 93.75 119 GLN A CA 1
ATOM 903 C C . GLN A 1 119 ? 33.185 0.165 -60.390 1.00 93.75 119 GLN A C 1
ATOM 905 O O . GLN A 1 119 ? 33.593 0.432 -61.520 1.00 93.75 119 GLN A O 1
ATOM 910 N N . LEU A 1 120 ? 33.554 -0.934 -59.729 1.00 89.88 120 LEU A N 1
ATOM 911 C CA . LEU A 1 120 ? 34.430 -1.954 -60.304 1.00 89.88 120 LEU A CA 1
ATOM 912 C C . LEU A 1 120 ? 33.788 -2.597 -61.535 1.00 89.88 120 LEU A C 1
ATOM 914 O O . LEU A 1 120 ? 34.439 -2.683 -62.574 1.00 89.88 120 LEU A O 1
ATOM 918 N N . ASP A 1 121 ? 32.504 -2.949 -61.461 1.00 91.50 121 ASP A N 1
ATOM 919 C CA . ASP A 1 121 ? 31.750 -3.469 -62.604 1.00 91.50 121 ASP A CA 1
ATOM 920 C C . ASP A 1 121 ? 31.755 -2.480 -63.776 1.00 91.50 121 ASP A C 1
ATOM 922 O O . ASP A 1 121 ? 32.028 -2.860 -64.916 1.00 91.50 121 ASP A O 1
ATOM 926 N N . ALA A 1 122 ? 31.519 -1.191 -63.510 1.00 90.19 122 ALA A N 1
ATOM 927 C CA . ALA A 1 122 ? 31.557 -0.157 -64.541 1.00 90.19 122 ALA A CA 1
ATOM 928 C C . ALA A 1 122 ? 32.946 -0.021 -65.191 1.00 90.19 122 ALA A C 1
ATOM 930 O O . ALA A 1 122 ? 33.037 0.151 -66.408 1.00 90.19 122 ALA A O 1
ATOM 931 N N . ILE A 1 123 ? 34.024 -0.123 -64.405 1.00 89.75 123 ILE A N 1
ATOM 932 C CA . ILE A 1 123 ? 35.408 -0.099 -64.903 1.00 89.75 123 ILE A CA 1
ATOM 933 C C . ILE A 1 123 ? 35.679 -1.310 -65.801 1.00 89.75 123 ILE A C 1
ATOM 935 O O . ILE A 1 123 ? 36.239 -1.152 -66.886 1.00 89.75 123 ILE A O 1
ATOM 939 N N . VAL A 1 124 ? 35.262 -2.506 -65.380 1.00 88.75 124 VAL A N 1
ATOM 940 C CA . VAL A 1 124 ? 35.440 -3.741 -66.158 1.00 88.75 124 VAL A CA 1
ATOM 941 C C . VAL A 1 124 ? 34.664 -3.674 -67.474 1.00 88.75 124 VAL A C 1
ATOM 943 O O . VAL A 1 124 ? 35.224 -3.994 -68.522 1.00 88.75 124 VAL A O 1
ATOM 946 N N . ILE A 1 125 ? 33.413 -3.203 -67.451 1.00 89.50 125 ILE A N 1
ATOM 947 C CA . ILE A 1 125 ? 32.597 -3.019 -68.662 1.00 89.50 125 ILE A CA 1
ATOM 948 C C . ILE A 1 125 ? 33.262 -2.014 -69.611 1.00 89.50 125 ILE A C 1
ATOM 950 O O . ILE A 1 125 ? 33.429 -2.309 -70.791 1.00 89.50 125 ILE A O 1
ATOM 954 N N . ALA A 1 126 ? 33.703 -0.859 -69.104 1.00 87.25 126 ALA A N 1
ATOM 955 C CA . ALA A 1 126 ? 34.365 0.157 -69.923 1.00 87.25 126 ALA A CA 1
ATOM 956 C C . ALA A 1 126 ? 35.690 -0.342 -70.532 1.00 87.25 126 ALA A C 1
ATOM 958 O O . ALA A 1 126 ? 36.008 -0.016 -71.676 1.00 87.25 126 ALA A O 1
ATOM 959 N N . GLY A 1 127 ? 36.458 -1.146 -69.790 1.00 85.81 127 GLY A N 1
ATOM 960 C CA . GLY A 1 127 ? 37.663 -1.804 -70.294 1.00 85.81 127 GLY A CA 1
ATOM 961 C C . GLY A 1 127 ? 37.365 -2.817 -71.400 1.00 85.81 127 GLY A C 1
ATOM 962 O O . GLY A 1 127 ? 38.015 -2.795 -72.446 1.00 85.81 127 GLY A O 1
ATOM 963 N N . ALA A 1 128 ? 36.324 -3.634 -71.217 1.00 84.69 128 ALA A N 1
ATOM 964 C CA . ALA A 1 128 ? 35.865 -4.581 -72.228 1.00 84.69 128 ALA A CA 1
ATOM 965 C C . ALA A 1 128 ? 35.382 -3.872 -73.509 1.00 84.69 128 ALA A C 1
ATOM 967 O O . ALA A 1 128 ? 35.737 -4.294 -74.610 1.00 84.69 128 ALA A O 1
ATOM 968 N N . ASP A 1 129 ? 34.649 -2.759 -73.383 1.00 88.69 129 ASP A N 1
ATOM 969 C CA . ASP A 1 129 ? 34.229 -1.917 -74.516 1.00 88.69 129 ASP A CA 1
ATOM 970 C C . ASP A 1 129 ? 35.428 -1.305 -75.265 1.00 88.69 129 ASP A C 1
ATOM 972 O O . ASP A 1 129 ? 35.375 -1.100 -76.481 1.00 88.69 129 ASP A O 1
ATOM 976 N N . ALA A 1 130 ? 36.535 -1.050 -74.560 1.00 84.44 130 ALA A N 1
ATOM 977 C CA . ALA A 1 130 ? 37.801 -0.602 -75.138 1.00 84.44 130 ALA A CA 1
ATOM 978 C C . ALA A 1 130 ? 38.647 -1.745 -75.743 1.00 84.44 130 ALA A C 1
ATOM 980 O O . ALA A 1 130 ? 39.710 -1.482 -76.307 1.00 84.44 130 ALA A O 1
ATOM 981 N N . GLY A 1 131 ? 38.184 -2.998 -75.658 1.00 82.88 131 GLY A N 1
ATOM 982 C CA . GLY A 1 131 ? 38.887 -4.182 -76.156 1.00 82.88 131 GLY A CA 1
ATOM 983 C C . GLY A 1 131 ? 40.061 -4.636 -75.283 1.00 82.88 131 GLY A C 1
ATOM 984 O O . GLY A 1 131 ? 40.898 -5.396 -75.767 1.00 82.88 131 GLY A O 1
ATOM 985 N N . LEU A 1 132 ? 40.131 -4.163 -74.036 1.00 84.00 132 LEU A N 1
ATOM 986 C CA . LEU A 1 132 ? 41.123 -4.572 -73.041 1.00 84.00 132 LEU A CA 1
ATOM 987 C C . LEU A 1 132 ? 40.626 -5.813 -72.297 1.00 84.00 132 LEU A C 1
ATOM 989 O O . LEU A 1 132 ? 39.431 -5.932 -72.009 1.00 84.00 132 LEU A O 1
ATOM 993 N N . ASP A 1 133 ? 41.534 -6.730 -71.969 1.00 85.12 133 ASP A N 1
ATOM 994 C CA . ASP A 1 133 ? 41.206 -7.813 -71.048 1.00 85.12 133 ASP A CA 1
ATOM 995 C C . ASP A 1 133 ? 41.265 -7.340 -69.581 1.00 85.12 133 ASP A C 1
ATOM 997 O O . ASP A 1 133 ? 41.668 -6.218 -69.265 1.00 85.12 133 ASP A O 1
ATOM 1001 N N . VAL A 1 134 ? 40.783 -8.178 -68.660 1.00 79.62 134 VAL A N 1
ATOM 1002 C CA . VAL A 1 134 ? 40.706 -7.821 -67.233 1.00 79.62 134 VAL A CA 1
ATOM 1003 C C . VAL A 1 134 ? 42.098 -7.559 -66.646 1.00 79.62 134 VAL A C 1
ATOM 1005 O O . VAL A 1 134 ? 42.242 -6.673 -65.802 1.00 79.62 134 VAL A O 1
ATOM 1008 N N . ASP A 1 135 ? 43.122 -8.280 -67.107 1.00 82.50 135 ASP A N 1
ATOM 1009 C CA . ASP A 1 135 ? 44.494 -8.132 -66.619 1.00 82.50 135 ASP A CA 1
ATOM 1010 C C . ASP A 1 135 ? 45.101 -6.792 -67.071 1.00 82.50 135 ASP A C 1
ATOM 1012 O O . ASP A 1 135 ? 45.757 -6.111 -66.275 1.00 82.50 135 ASP A O 1
ATOM 1016 N N . ASP A 1 136 ? 44.806 -6.358 -68.299 1.00 79.00 136 ASP A N 1
ATOM 1017 C CA . ASP A 1 136 ? 45.176 -5.049 -68.839 1.00 79.00 136 ASP A CA 1
ATOM 1018 C C . ASP A 1 136 ? 44.488 -3.904 -68.072 1.00 79.00 136 ASP A C 1
ATOM 1020 O O . ASP A 1 136 ? 45.126 -2.906 -67.720 1.00 79.00 136 ASP A O 1
ATOM 1024 N N . VAL A 1 137 ? 43.198 -4.048 -67.742 1.00 78.00 137 VAL A N 1
ATOM 1025 C CA . VAL A 1 137 ? 42.439 -3.061 -66.946 1.00 78.00 137 VAL A CA 1
ATOM 1026 C C . VAL A 1 137 ? 43.012 -2.930 -65.532 1.00 78.00 137 VAL A C 1
ATOM 1028 O O . VAL A 1 137 ? 43.203 -1.814 -65.036 1.00 78.00 137 VAL A O 1
ATOM 1031 N N . VAL A 1 138 ? 43.338 -4.054 -64.887 1.00 81.06 138 VAL A N 1
ATOM 1032 C CA . VAL A 1 138 ? 43.949 -4.077 -63.549 1.00 81.06 138 VAL A CA 1
ATOM 1033 C C . VAL A 1 138 ? 45.355 -3.468 -63.570 1.00 81.06 138 VAL A C 1
ATOM 1035 O O . VAL A 1 138 ? 45.699 -2.699 -62.666 1.00 81.06 138 VAL A O 1
ATOM 1038 N N . GLN A 1 139 ? 46.163 -3.738 -64.602 1.00 77.19 139 GLN A N 1
ATOM 1039 C CA . GLN A 1 139 ? 47.485 -3.118 -64.761 1.00 77.19 139 GLN A CA 1
ATOM 1040 C C . GLN A 1 139 ? 47.401 -1.603 -64.981 1.00 77.19 139 GLN A C 1
ATOM 1042 O O . GLN A 1 139 ? 48.205 -0.860 -64.411 1.00 77.19 139 GLN A O 1
ATOM 1047 N N . LEU A 1 140 ? 46.421 -1.116 -65.748 1.00 75.31 140 LEU A N 1
ATOM 1048 C CA . LEU A 1 140 ? 46.210 0.320 -65.973 1.00 75.31 140 LEU A CA 1
ATOM 1049 C C . LEU A 1 140 ? 45.738 1.047 -64.706 1.00 75.31 140 LEU A C 1
ATOM 1051 O O . LEU A 1 140 ? 46.252 2.118 -64.390 1.00 75.31 140 LEU A O 1
ATOM 1055 N N . GLN A 1 141 ? 44.833 0.450 -63.925 1.00 76.56 141 GLN A N 1
ATOM 1056 C CA . GLN A 1 141 ? 44.427 0.988 -62.618 1.00 76.56 141 GLN A CA 1
ATOM 1057 C C . GLN A 1 141 ? 45.605 1.008 -61.626 1.00 76.56 141 GLN A C 1
ATOM 1059 O O . GLN A 1 141 ? 45.804 1.985 -60.907 1.00 76.56 141 GLN A O 1
ATOM 1064 N N . SER A 1 142 ? 46.433 -0.041 -61.631 1.00 72.50 142 SER A N 1
ATOM 1065 C CA . SER A 1 142 ? 47.594 -0.158 -60.736 1.00 72.50 142 SER A CA 1
ATOM 1066 C C . SER A 1 142 ? 48.741 0.789 -61.108 1.00 72.50 142 SER A C 1
ATOM 1068 O O . SER A 1 142 ? 49.467 1.245 -60.227 1.00 72.50 142 SER A O 1
ATOM 1070 N N . SER A 1 143 ? 48.908 1.106 -62.397 1.00 66.94 143 SER A N 1
ATOM 1071 C CA . SER A 1 143 ? 49.917 2.060 -62.885 1.00 66.94 143 SER A CA 1
ATOM 1072 C C . SER A 1 143 ? 49.449 3.521 -62.850 1.00 66.94 143 SER A C 1
ATOM 1074 O O . SER A 1 143 ? 50.288 4.411 -62.740 1.00 66.94 143 SER A O 1
ATOM 1076 N N . GLY A 1 144 ? 48.135 3.774 -62.867 1.00 57.34 144 GLY A N 1
ATOM 1077 C CA . GLY A 1 144 ? 47.541 5.104 -62.684 1.00 57.34 144 GLY A CA 1
ATOM 1078 C C . GLY A 1 144 ? 47.429 5.569 -61.224 1.00 57.34 144 GLY A C 1
ATOM 1079 O O . GLY A 1 144 ? 47.318 6.762 -60.973 1.00 57.34 144 GLY A O 1
ATOM 1080 N N . LEU A 1 145 ? 47.506 4.662 -60.241 1.00 52.22 145 LEU A N 1
ATOM 1081 C CA . LEU A 1 145 ? 47.460 5.005 -58.808 1.00 52.22 145 LEU A CA 1
ATOM 1082 C C . LEU A 1 145 ? 48.795 5.517 -58.233 1.00 52.22 145 LEU A C 1
ATOM 1084 O O . LEU A 1 145 ? 48.867 5.829 -57.044 1.00 52.22 145 LEU A O 1
ATOM 1088 N N . ALA A 1 146 ? 49.852 5.605 -59.045 1.00 46.44 146 ALA A N 1
ATOM 1089 C CA . ALA A 1 146 ? 51.170 6.024 -58.578 1.00 46.44 146 ALA A CA 1
ATOM 1090 C C . ALA A 1 146 ? 51.387 7.553 -58.528 1.00 46.44 146 ALA A C 1
ATOM 1092 O O . ALA A 1 146 ? 52.331 7.959 -57.857 1.00 46.44 146 ALA A O 1
ATOM 1093 N N . ASP A 1 147 ? 50.551 8.396 -59.160 1.00 49.09 147 ASP A N 1
ATOM 1094 C CA . ASP A 1 147 ? 50.910 9.819 -59.370 1.00 49.09 147 ASP A CA 1
ATOM 1095 C C . ASP A 1 147 ? 49.823 10.895 -59.138 1.00 49.09 147 ASP A C 1
ATOM 1097 O O . ASP A 1 147 ? 50.096 12.083 -59.325 1.00 49.09 147 ASP A O 1
ATOM 1101 N N . ASP A 1 148 ? 48.637 10.569 -58.617 1.00 45.22 148 ASP A N 1
ATOM 1102 C CA . ASP A 1 148 ? 47.561 11.570 -58.512 1.00 45.22 148 ASP A CA 1
ATOM 1103 C C . ASP A 1 148 ? 47.321 12.030 -57.067 1.00 45.22 148 ASP A C 1
ATOM 1105 O O . ASP A 1 148 ? 46.343 11.686 -56.399 1.00 45.22 148 ASP A O 1
ATOM 1109 N N . GLY A 1 149 ? 48.217 12.891 -56.579 1.00 50.97 149 GLY A N 1
ATOM 1110 C CA . GLY A 1 149 ? 47.919 13.771 -55.453 1.00 50.97 149 GLY A CA 1
ATOM 1111 C C . GLY A 1 149 ? 46.801 14.752 -55.821 1.00 50.97 149 GLY A C 1
ATOM 1112 O O . GLY A 1 149 ? 47.067 15.792 -56.418 1.00 50.97 149 GLY A O 1
ATOM 1113 N N . SER A 1 150 ? 45.554 14.459 -55.443 1.00 42.47 150 SER A N 1
ATOM 1114 C CA . SER A 1 150 ? 44.426 15.378 -55.638 1.00 42.47 150 SER A CA 1
ATOM 1115 C C . SER A 1 150 ? 43.788 15.779 -54.312 1.00 42.47 150 SER A C 1
ATOM 1117 O O . SER A 1 150 ? 43.057 15.033 -53.661 1.00 42.47 150 SER A O 1
ATOM 1119 N N . ALA A 1 151 ? 44.095 17.013 -53.918 1.00 47.19 151 ALA A N 1
ATOM 1120 C CA . ALA A 1 151 ? 43.431 17.746 -52.861 1.00 47.19 151 ALA A CA 1
ATOM 1121 C C . ALA A 1 151 ? 41.982 18.067 -53.271 1.00 47.19 151 ALA A C 1
ATOM 1123 O O . ALA A 1 151 ? 41.736 19.006 -54.026 1.00 47.19 151 ALA A O 1
ATOM 1124 N N . ALA A 1 152 ? 41.011 17.329 -52.733 1.00 36.56 152 ALA A N 1
ATOM 1125 C CA . ALA A 1 152 ? 39.611 17.738 -52.755 1.00 36.56 152 ALA A CA 1
ATOM 1126 C C . ALA A 1 152 ? 39.293 18.534 -51.481 1.00 36.56 152 ALA A C 1
ATOM 1128 O O . ALA A 1 152 ? 39.303 18.020 -50.363 1.00 36.56 152 ALA A O 1
ATOM 1129 N N . ALA A 1 153 ? 39.046 19.826 -51.677 1.00 41.12 153 ALA A N 1
ATOM 1130 C CA . ALA A 1 153 ? 38.639 20.781 -50.662 1.00 41.12 153 ALA A CA 1
ATOM 1131 C C . ALA A 1 153 ? 37.323 20.365 -49.976 1.00 41.12 153 ALA A C 1
ATOM 1133 O O . ALA A 1 153 ? 36.280 20.268 -50.620 1.00 41.12 153 ALA A O 1
ATOM 1134 N N . GLY A 1 154 ? 37.363 20.185 -48.654 1.00 36.00 154 GLY A N 1
ATOM 1135 C CA . GLY A 1 154 ? 36.162 20.130 -47.821 1.00 36.00 154 GLY A CA 1
ATOM 1136 C C . GLY A 1 154 ? 35.498 21.512 -47.705 1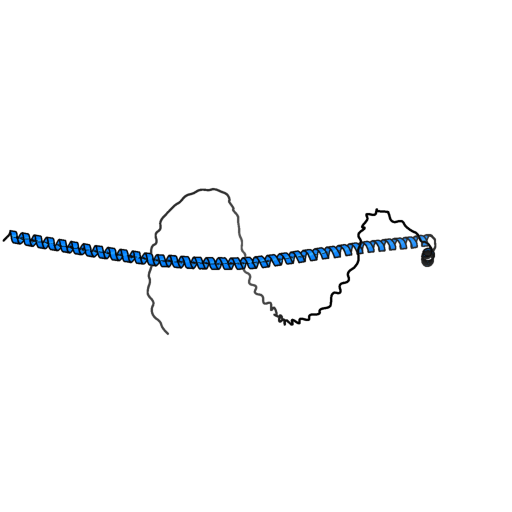.00 36.00 154 GLY A C 1
ATOM 1137 O O . GLY A 1 154 ? 36.191 22.536 -47.760 1.00 36.00 154 GLY A O 1
ATOM 1138 N N . PRO A 1 155 ? 34.166 21.590 -47.543 1.00 45.81 155 PRO A N 1
ATOM 1139 C CA . PRO A 1 155 ? 33.491 22.867 -47.385 1.00 45.81 155 PRO A CA 1
ATOM 1140 C C . PRO A 1 155 ? 33.870 23.501 -46.040 1.00 45.81 155 PRO A C 1
ATOM 1142 O O . PRO A 1 155 ? 33.757 22.888 -44.980 1.00 45.81 155 PRO A O 1
ATOM 1145 N N . ARG A 1 156 ? 34.304 24.765 -46.095 1.00 47.56 156 ARG A N 1
ATOM 1146 C CA . ARG A 1 156 ? 34.443 25.652 -44.934 1.00 47.56 156 ARG A CA 1
ATOM 1147 C C . ARG A 1 156 ? 33.102 25.755 -44.199 1.00 47.56 156 ARG A C 1
ATOM 1149 O O . ARG A 1 156 ? 32.162 26.339 -44.732 1.00 47.56 156 ARG A O 1
ATOM 1156 N N . ALA A 1 157 ? 33.058 25.294 -42.953 1.00 41.53 157 ALA A N 1
ATOM 1157 C CA . ALA A 1 157 ? 32.116 25.767 -41.943 1.00 41.53 157 ALA A CA 1
ATOM 1158 C C . ALA A 1 157 ? 32.930 26.364 -40.785 1.00 41.53 157 ALA A C 1
ATOM 1160 O O . ALA A 1 157 ? 33.956 25.814 -40.391 1.00 41.53 157 ALA A O 1
ATOM 1161 N N . GLY A 1 158 ? 32.528 27.561 -40.359 1.00 37.16 158 GLY A N 1
ATOM 1162 C CA . GLY A 1 158 ? 33.318 28.506 -39.575 1.00 37.16 158 GLY A CA 1
ATOM 1163 C C . GLY A 1 158 ? 33.801 28.018 -38.210 1.00 37.16 158 GLY A C 1
ATOM 1164 O O . GLY A 1 158 ? 33.176 27.190 -37.553 1.00 37.16 158 GLY A O 1
ATOM 1165 N N . GLY A 1 159 ? 34.923 28.604 -37.792 1.00 39.53 159 GLY A N 1
ATOM 1166 C CA . GLY A 1 159 ? 35.438 28.509 -36.437 1.00 39.53 159 GLY A CA 1
ATOM 1167 C C . GLY A 1 159 ? 34.601 29.319 -35.446 1.00 39.53 159 GLY A C 1
ATOM 1168 O O . GLY A 1 159 ? 34.147 30.423 -35.746 1.00 39.53 159 GLY A O 1
ATOM 1169 N N . GLY A 1 160 ? 34.446 28.747 -34.257 1.00 35.38 160 GLY A N 1
ATOM 1170 C CA . GLY A 1 160 ? 34.145 29.433 -33.010 1.00 35.38 160 GLY A CA 1
ATOM 1171 C C . GLY A 1 160 ? 35.164 28.944 -31.986 1.00 35.38 160 GLY A C 1
ATOM 1172 O O . GLY A 1 160 ? 35.309 27.741 -31.781 1.00 35.38 160 GLY A O 1
ATOM 1173 N N . GLU A 1 161 ? 35.932 29.884 -31.453 1.00 40.31 161 GLU A N 1
ATOM 1174 C CA . GLU A 1 161 ? 37.113 29.706 -30.615 1.00 40.31 161 GLU A CA 1
ATOM 1175 C C . GLU A 1 161 ? 36.799 29.045 -29.264 1.00 40.31 161 GLU A C 1
ATOM 1177 O O . GLU A 1 161 ? 35.848 29.421 -28.583 1.00 40.31 161 GLU A O 1
ATOM 1182 N N . LEU A 1 162 ? 37.667 28.127 -28.830 1.00 38.97 162 LEU A N 1
ATOM 1183 C CA . LEU A 1 162 ? 37.855 27.807 -27.416 1.00 38.97 162 LEU A CA 1
ATOM 1184 C C . LEU A 1 162 ? 39.326 28.038 -27.072 1.00 38.97 162 LEU A C 1
ATOM 1186 O O . LEU A 1 162 ? 40.177 27.167 -27.237 1.00 38.97 162 LEU A O 1
ATOM 11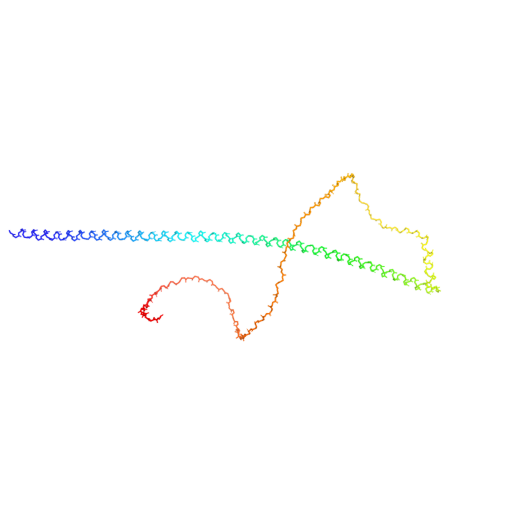90 N N . THR A 1 163 ? 39.618 29.252 -26.618 1.00 49.41 163 THR A N 1
ATOM 1191 C CA . THR A 1 163 ? 40.804 29.546 -25.814 1.00 49.41 163 THR A CA 1
ATOM 1192 C C . THR A 1 163 ? 40.493 29.209 -24.359 1.00 49.41 163 THR A C 1
ATOM 1194 O O . THR A 1 163 ? 39.498 29.700 -23.824 1.00 49.41 163 THR A O 1
ATOM 1197 N N . GLY A 1 164 ? 41.345 28.426 -23.703 1.00 35.56 164 GLY A N 1
ATOM 1198 C CA . GLY A 1 164 ? 41.229 28.166 -22.270 1.00 35.56 164 GLY A CA 1
ATOM 1199 C C . GLY A 1 164 ? 42.249 27.141 -21.799 1.00 35.56 164 GLY A C 1
ATOM 1200 O O . GLY A 1 164 ? 42.021 25.946 -21.914 1.00 35.56 164 GLY A O 1
ATOM 1201 N N . SER A 1 165 ? 43.380 27.660 -21.350 1.00 47.03 165 SER A N 1
ATOM 1202 C CA . SER A 1 165 ? 44.628 27.028 -20.933 1.00 47.03 165 SER A CA 1
ATOM 1203 C C . SER A 1 165 ? 44.545 26.084 -19.716 1.00 47.03 165 SER A C 1
ATOM 1205 O O . SER A 1 165 ? 43.558 26.087 -18.987 1.00 47.03 165 SER A O 1
ATOM 1207 N N . ASP A 1 166 ? 45.682 25.412 -19.482 1.00 38.34 166 ASP A N 1
ATOM 1208 C CA . ASP A 1 166 ? 46.266 24.999 -18.186 1.00 38.34 166 ASP A CA 1
ATOM 1209 C C . ASP A 1 166 ? 46.209 23.513 -17.766 1.00 38.34 166 ASP A C 1
ATOM 1211 O O . ASP A 1 166 ? 45.273 23.042 -17.134 1.00 38.34 166 ASP A O 1
ATOM 1215 N N . GLU A 1 167 ? 47.313 22.833 -18.119 1.00 44.66 167 GLU A N 1
ATOM 1216 C CA . GLU A 1 167 ? 48.188 21.928 -17.337 1.00 44.66 167 GLU A CA 1
ATOM 1217 C C . GLU A 1 167 ? 47.669 20.730 -16.489 1.00 44.66 167 GLU A C 1
ATOM 1219 O O . GLU A 1 167 ? 46.522 20.671 -16.054 1.00 44.66 167 GLU A O 1
ATOM 1224 N N . PRO A 1 168 ? 48.541 19.711 -16.267 1.00 62.19 168 PRO A N 1
ATOM 1225 C CA . PRO A 1 168 ? 48.156 18.349 -15.896 1.00 62.19 168 PRO A CA 1
ATOM 1226 C C . PRO A 1 168 ? 48.336 18.057 -14.399 1.00 62.19 168 PRO A C 1
ATOM 1228 O O . PRO A 1 168 ? 49.244 18.598 -13.771 1.00 62.19 168 PRO A O 1
ATOM 1231 N N . GLN A 1 169 ? 47.572 17.106 -13.843 1.00 37.06 169 GLN A N 1
ATOM 1232 C CA . GLN A 1 169 ? 47.979 16.404 -12.618 1.00 37.06 169 GLN A CA 1
ATOM 1233 C C . GLN A 1 169 ? 47.709 14.899 -12.675 1.00 37.06 169 GLN A C 1
ATOM 1235 O O . GLN A 1 169 ? 46.579 14.421 -12.748 1.00 37.06 169 GLN A O 1
ATOM 1240 N N . ASP A 1 170 ? 48.833 14.197 -12.621 1.00 43.44 170 ASP A N 1
ATOM 1241 C CA . ASP A 1 170 ? 49.043 12.782 -12.379 1.00 43.44 170 ASP A CA 1
ATOM 1242 C C . ASP A 1 170 ? 48.647 12.435 -10.932 1.00 43.44 170 ASP A C 1
ATOM 1244 O O . ASP A 1 170 ? 49.180 13.020 -9.988 1.00 43.44 170 ASP A O 1
ATOM 1248 N N . CYS A 1 171 ? 47.750 11.466 -10.742 1.00 35.53 171 CYS A N 1
ATOM 1249 C CA . CYS A 1 171 ? 47.466 10.855 -9.441 1.00 35.53 171 CYS A CA 1
ATOM 1250 C C . CYS A 1 171 ? 47.212 9.359 -9.640 1.00 35.53 171 CYS A C 1
ATOM 1252 O O . CYS A 1 171 ? 46.103 8.924 -9.951 1.00 35.53 171 CYS A O 1
ATOM 1254 N N . ALA A 1 172 ? 48.267 8.573 -9.437 1.00 47.31 172 ALA A N 1
ATOM 1255 C CA . ALA A 1 172 ? 48.238 7.123 -9.346 1.00 47.31 172 ALA A CA 1
ATOM 1256 C C . ALA A 1 172 ? 47.144 6.622 -8.383 1.00 47.31 172 ALA A C 1
ATOM 1258 O O . ALA A 1 172 ? 47.148 6.961 -7.197 1.00 47.31 172 ALA A O 1
ATOM 1259 N N . VAL A 1 173 ? 46.266 5.735 -8.861 1.00 40.00 173 VAL A N 1
ATOM 1260 C CA . VAL A 1 173 ? 45.400 4.931 -7.989 1.00 40.00 173 VAL A CA 1
ATOM 1261 C C . VAL A 1 173 ? 46.020 3.550 -7.833 1.00 40.00 173 VAL A C 1
ATOM 1263 O O . VAL A 1 173 ? 46.140 2.766 -8.773 1.00 40.00 173 VAL A O 1
ATOM 1266 N N . ARG A 1 174 ? 46.459 3.307 -6.599 1.00 37.97 174 ARG A N 1
ATOM 1267 C CA . ARG A 1 174 ? 46.981 2.046 -6.088 1.00 37.97 174 ARG A CA 1
ATOM 1268 C C . ARG A 1 174 ? 45.981 0.910 -6.281 1.00 37.97 174 ARG A C 1
ATOM 1270 O O . ARG A 1 174 ? 44.798 1.045 -5.985 1.00 37.97 174 ARG A O 1
ATOM 1277 N N . GLN A 1 175 ? 46.532 -0.233 -6.671 1.00 44.34 175 GLN A N 1
ATOM 1278 C CA . GLN A 1 175 ? 45.956 -1.548 -6.441 1.00 44.34 175 GLN A CA 1
ATOM 1279 C C . GLN A 1 175 ? 45.663 -1.744 -4.948 1.00 44.34 175 GLN A C 1
ATOM 1281 O O . GLN A 1 175 ? 46.560 -1.586 -4.119 1.00 44.34 175 GLN A O 1
ATOM 1286 N N . SER A 1 176 ? 44.442 -2.174 -4.639 1.00 36.56 176 SER A N 1
ATOM 1287 C CA . SER A 1 176 ? 44.123 -2.894 -3.408 1.00 36.56 176 SER A CA 1
ATOM 1288 C C . SER A 1 176 ? 43.183 -4.034 -3.770 1.00 36.56 176 SER A C 1
ATOM 1290 O O . SER A 1 176 ? 41.994 -3.835 -3.998 1.00 36.56 176 SER A O 1
ATOM 1292 N N . SER A 1 177 ? 43.772 -5.222 -3.859 1.00 42.47 177 SER A N 1
ATOM 1293 C CA . SER A 1 177 ? 43.085 -6.501 -3.757 1.00 42.47 177 SER A CA 1
ATOM 1294 C C . SER A 1 177 ? 42.426 -6.608 -2.379 1.00 42.47 177 SER A C 1
ATOM 1296 O O . SER A 1 177 ? 43.062 -6.292 -1.373 1.00 42.47 177 SER A O 1
ATOM 1298 N N . SER A 1 178 ? 41.189 -7.090 -2.321 1.00 42.94 178 SER A N 1
ATOM 1299 C CA . SER A 1 178 ? 40.674 -7.752 -1.125 1.00 42.94 178 SER A CA 1
ATOM 1300 C C . SER A 1 178 ? 39.801 -8.916 -1.562 1.00 42.94 178 SER A C 1
ATOM 1302 O O . SER A 1 178 ? 38.646 -8.745 -1.949 1.00 42.94 178 SER A O 1
ATOM 1304 N N . GLU A 1 179 ? 40.419 -10.092 -1.524 1.00 45.44 179 GLU A N 1
ATOM 1305 C CA . GLU A 1 179 ? 39.767 -11.388 -1.438 1.00 45.44 179 GLU A CA 1
ATOM 1306 C C . GLU A 1 179 ? 38.722 -11.366 -0.317 1.00 45.44 179 GLU A C 1
ATOM 1308 O O . GLU A 1 179 ? 39.019 -10.992 0.819 1.00 45.44 179 GLU A O 1
ATOM 1313 N N . GLN A 1 180 ? 37.512 -11.822 -0.618 1.00 38.22 180 GLN A N 1
ATOM 1314 C CA . GLN A 1 180 ? 36.654 -12.404 0.401 1.00 38.22 180 GLN A CA 1
ATOM 1315 C C . GLN A 1 180 ? 35.897 -13.574 -0.223 1.00 38.22 180 GLN A C 1
ATOM 1317 O O . GLN A 1 180 ? 34.936 -13.405 -0.971 1.00 38.22 180 GLN A O 1
ATOM 1322 N N . GLU A 1 181 ? 36.408 -14.776 0.053 1.00 47.00 181 GLU A N 1
ATOM 1323 C CA . GLU A 1 181 ? 35.688 -16.030 -0.119 1.00 47.00 181 GLU A CA 1
ATOM 1324 C C . GLU A 1 181 ? 34.378 -15.970 0.677 1.00 47.00 181 GLU A C 1
ATOM 1326 O O . GLU A 1 181 ? 34.386 -15.860 1.902 1.00 47.00 181 GLU A O 1
ATOM 1331 N N . ALA A 1 182 ? 33.255 -16.124 -0.015 1.00 41.69 182 ALA A N 1
ATOM 1332 C CA . ALA A 1 182 ? 32.023 -16.620 0.573 1.00 41.69 182 ALA A CA 1
ATOM 1333 C C . ALA A 1 182 ? 31.583 -17.830 -0.256 1.00 41.69 182 ALA A C 1
ATOM 1335 O O . ALA A 1 182 ? 30.935 -17.703 -1.292 1.00 41.69 182 ALA A O 1
ATOM 1336 N N . LYS A 1 183 ? 32.000 -19.020 0.185 1.00 44.34 183 LYS A N 1
ATOM 1337 C CA . LYS A 1 183 ? 31.398 -20.287 -0.234 1.00 44.34 183 LYS A CA 1
ATOM 1338 C C . LYS A 1 183 ? 30.048 -20.390 0.473 1.00 44.34 183 LYS A C 1
ATOM 1340 O O . LYS A 1 183 ? 30.012 -20.681 1.663 1.00 44.34 183 LYS A O 1
ATOM 1345 N N . SER A 1 184 ? 28.958 -20.127 -0.240 1.00 41.31 184 SER A N 1
ATOM 1346 C CA . SER A 1 184 ? 27.627 -20.578 0.168 1.00 41.31 184 SER A CA 1
ATOM 1347 C C . SER A 1 184 ? 27.273 -21.819 -0.642 1.00 41.31 184 SER A C 1
ATOM 1349 O O . SER A 1 184 ? 27.091 -21.749 -1.858 1.00 41.31 184 SER A O 1
ATOM 1351 N N . GLU A 1 185 ? 27.238 -22.948 0.058 1.00 40.78 185 GLU A N 1
ATOM 1352 C CA . GLU A 1 185 ? 26.679 -24.225 -0.372 1.00 40.78 185 GLU A CA 1
ATOM 1353 C C . GLU A 1 185 ? 25.221 -24.036 -0.813 1.00 40.78 185 GLU A C 1
ATOM 1355 O O . GLU A 1 185 ? 24.408 -23.483 -0.074 1.00 40.78 185 GLU A O 1
ATOM 1360 N N . GLY A 1 186 ? 24.890 -24.492 -2.018 1.00 36.62 186 GLY A N 1
ATOM 1361 C CA . GLY A 1 186 ? 23.508 -24.731 -2.416 1.00 36.62 186 GLY A CA 1
ATOM 1362 C C . GLY A 1 186 ? 23.136 -26.188 -2.151 1.00 36.62 186 GLY A C 1
ATOM 1363 O O . GLY A 1 186 ? 23.967 -27.074 -2.361 1.00 36.62 186 GLY A O 1
ATOM 1364 N N . PRO A 1 187 ? 21.886 -26.452 -1.753 1.00 50.41 187 PRO A N 1
ATOM 1365 C CA . PRO A 1 187 ? 21.216 -27.653 -2.217 1.00 50.41 187 PRO A CA 1
ATOM 1366 C C . PRO A 1 187 ? 19.876 -27.264 -2.845 1.00 50.41 187 PRO A C 1
ATOM 1368 O O . PRO A 1 187 ? 19.025 -26.672 -2.185 1.00 50.41 187 PRO A O 1
ATOM 1371 N N . ALA A 1 188 ? 19.693 -27.581 -4.124 1.00 40.41 188 ALA A N 1
ATOM 1372 C CA . ALA A 1 188 ? 18.377 -27.568 -4.751 1.00 40.41 188 ALA A CA 1
ATOM 1373 C C . ALA A 1 188 ? 18.381 -28.516 -5.956 1.00 40.41 188 ALA A C 1
ATOM 1375 O O . ALA A 1 188 ? 18.673 -28.107 -7.073 1.00 40.41 188 ALA A O 1
ATOM 1376 N N . GLU A 1 189 ? 18.065 -29.780 -5.698 1.00 49.50 189 GLU A N 1
ATOM 1377 C CA . GLU A 1 189 ? 17.510 -30.705 -6.687 1.00 49.50 189 GLU A CA 1
ATOM 1378 C C . GLU A 1 189 ? 16.287 -31.308 -5.978 1.00 49.50 189 GLU A C 1
ATOM 1380 O O . GLU A 1 189 ? 16.413 -32.290 -5.251 1.00 49.50 189 GLU A O 1
ATOM 1385 N N . ASP A 1 190 ? 15.138 -30.633 -6.077 1.00 49.19 190 ASP A N 1
ATOM 1386 C CA . ASP A 1 190 ? 13.845 -31.227 -5.731 1.00 49.19 190 ASP A CA 1
ATOM 1387 C C . ASP A 1 190 ? 13.185 -31.648 -7.047 1.00 49.19 190 ASP A C 1
ATOM 1389 O O . ASP A 1 190 ? 12.771 -30.813 -7.860 1.00 49.19 190 ASP A O 1
ATOM 1393 N N . ASP A 1 191 ? 13.148 -32.963 -7.245 1.00 45.28 191 ASP A N 1
ATOM 1394 C CA . ASP A 1 191 ? 12.421 -33.664 -8.295 1.00 45.28 191 ASP A CA 1
ATOM 1395 C C . ASP A 1 191 ? 10.922 -33.324 -8.221 1.00 45.28 191 ASP A C 1
ATOM 1397 O O . ASP A 1 191 ? 10.255 -33.562 -7.212 1.00 45.28 191 ASP A O 1
ATOM 1401 N N . TYR A 1 192 ? 10.372 -32.782 -9.309 1.00 44.16 192 TYR A N 1
ATOM 1402 C CA . TYR A 1 192 ? 8.927 -32.672 -9.494 1.00 44.16 192 TYR A CA 1
ATOM 1403 C C . TYR A 1 192 ? 8.401 -33.997 -10.052 1.00 44.16 192 TYR A C 1
ATOM 1405 O O . TYR A 1 192 ? 8.575 -34.270 -11.240 1.00 44.16 192 TYR A O 1
ATOM 1413 N N . GLU A 1 193 ? 7.719 -34.791 -9.223 1.00 50.25 193 GLU A N 1
ATOM 1414 C CA . GLU A 1 193 ? 6.795 -35.805 -9.734 1.00 50.25 193 GLU A CA 1
ATOM 1415 C C . GLU A 1 193 ? 5.397 -35.204 -9.926 1.00 50.25 193 GLU A C 1
ATOM 1417 O O . GLU A 1 193 ? 4.765 -34.662 -9.016 1.00 50.25 193 GLU A O 1
ATOM 1422 N N . ASP A 1 194 ? 4.987 -35.283 -11.186 1.00 51.84 194 ASP A N 1
ATOM 1423 C CA . ASP A 1 194 ? 3.687 -35.011 -11.776 1.00 51.84 194 ASP A CA 1
ATOM 1424 C C . ASP A 1 194 ? 2.761 -36.204 -11.515 1.00 51.84 194 ASP A C 1
ATOM 1426 O O . ASP A 1 194 ? 2.992 -37.287 -12.04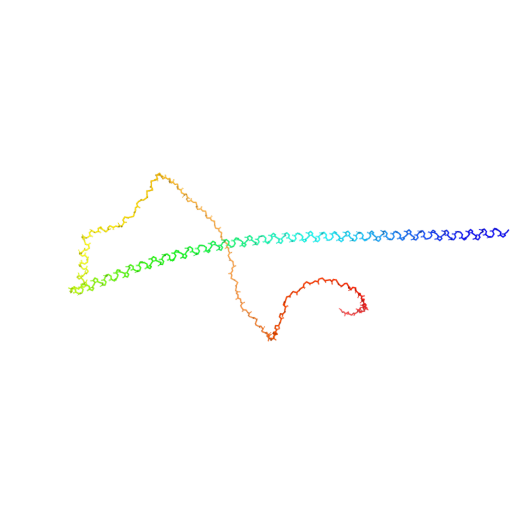2 1.00 51.84 194 ASP A O 1
ATOM 1430 N N . GLU A 1 195 ? 1.709 -36.019 -10.720 1.00 53.12 195 GLU A N 1
ATOM 1431 C CA . GLU A 1 195 ? 0.588 -36.961 -10.663 1.00 53.12 195 GLU A CA 1
ATOM 1432 C C . GLU A 1 195 ? -0.714 -36.157 -10.657 1.00 53.12 195 GLU A C 1
ATOM 1434 O O . GLU A 1 195 ? -1.059 -35.438 -9.712 1.00 53.12 195 GLU A O 1
ATOM 1439 N N . GLY A 1 196 ? -1.411 -36.255 -11.785 1.00 44.72 196 GLY A N 1
ATOM 1440 C CA . GLY A 1 196 ? -2.674 -35.596 -12.041 1.00 44.72 196 GLY A CA 1
ATOM 1441 C C . GLY A 1 196 ? -3.811 -36.107 -11.162 1.00 44.72 196 GLY A C 1
ATOM 1442 O O . GLY A 1 196 ? -3.859 -37.256 -10.730 1.00 44.72 196 GLY A O 1
ATOM 1443 N N . PHE A 1 197 ? -4.805 -35.244 -10.980 1.00 37.09 197 PHE A N 1
ATOM 1444 C CA . PHE A 1 197 ? -6.148 -35.679 -10.631 1.00 37.09 197 PHE A CA 1
ATOM 1445 C C . PHE A 1 197 ? -7.146 -34.845 -11.431 1.00 37.09 197 PHE A C 1
ATOM 1447 O O . PHE A 1 197 ? -7.436 -33.693 -11.108 1.00 37.09 197 PHE A O 1
ATOM 1454 N N . GLU A 1 198 ? -7.641 -35.433 -12.519 1.00 50.00 198 GLU A N 1
ATOM 1455 C CA . GLU A 1 198 ? -8.885 -35.004 -13.140 1.00 50.00 198 GLU A CA 1
AT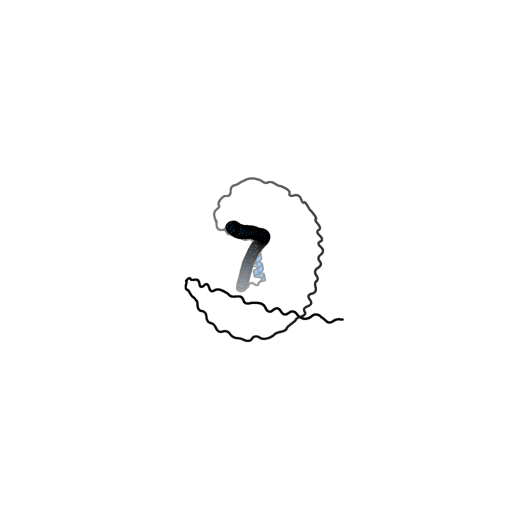OM 1456 C C . GLU A 1 198 ? -10.059 -35.548 -12.326 1.00 50.00 198 GLU A C 1
ATOM 1458 O O . GLU A 1 198 ? -10.132 -36.749 -12.084 1.00 50.00 198 GLU A O 1
ATOM 1463 N N . GLU A 1 199 ? -11.039 -34.701 -12.012 1.00 41.97 199 GLU A N 1
ATOM 1464 C CA . GLU A 1 199 ? -12.432 -35.142 -12.055 1.00 41.97 199 GLU A CA 1
ATOM 1465 C C . GLU A 1 199 ? -13.346 -33.960 -12.398 1.00 41.97 199 GLU A C 1
ATOM 1467 O O . GLU A 1 199 ? -13.522 -33.001 -11.645 1.00 41.97 199 GLU A O 1
ATOM 1472 N N . SER A 1 200 ? -13.890 -34.026 -13.610 1.00 46.62 200 SER A N 1
ATOM 1473 C CA . SER A 1 200 ? -14.949 -33.159 -14.120 1.00 46.62 200 SER A CA 1
ATOM 1474 C C 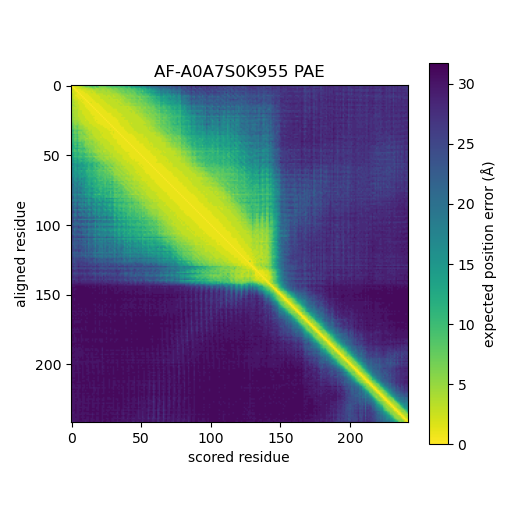. SER A 1 200 ? -16.256 -33.421 -13.373 1.00 46.62 200 SER A C 1
ATOM 1476 O O . SER A 1 200 ? -16.508 -34.570 -13.043 1.00 46.62 200 SER A O 1
ATOM 1478 N N . LEU A 1 201 ? -17.149 -32.426 -13.245 1.00 41.72 201 LEU A N 1
ATOM 1479 C CA . LEU A 1 201 ? -18.581 -32.626 -13.530 1.00 41.72 201 LEU A CA 1
ATOM 1480 C C . LEU A 1 201 ? -19.388 -31.309 -13.607 1.00 41.72 201 LEU A C 1
ATOM 1482 O O . LEU A 1 201 ? -19.552 -30.578 -12.635 1.00 41.72 201 LEU A O 1
ATOM 1486 N N . ALA A 1 202 ? -19.952 -31.132 -14.806 1.00 37.44 202 ALA A N 1
ATOM 1487 C CA . ALA A 1 202 ? -21.241 -30.537 -15.165 1.00 37.44 202 ALA A CA 1
ATOM 1488 C C . ALA A 1 202 ? -21.477 -29.022 -14.992 1.00 37.44 202 ALA A C 1
ATOM 1490 O O . ALA A 1 202 ? -21.882 -28.515 -13.949 1.00 37.44 202 ALA A O 1
ATOM 1491 N N . ALA A 1 203 ? -21.391 -28.334 -16.134 1.00 40.12 203 ALA A N 1
ATOM 1492 C CA . ALA A 1 203 ? -22.194 -27.159 -16.437 1.00 40.12 203 ALA A CA 1
ATOM 1493 C C . ALA A 1 203 ? -23.655 -27.563 -16.706 1.00 40.12 203 ALA A C 1
ATOM 1495 O O . ALA A 1 203 ? -23.884 -28.529 -17.428 1.00 40.12 203 ALA A O 1
ATOM 1496 N N . ASP A 1 204 ? -24.621 -26.767 -16.242 1.00 34.88 204 ASP A N 1
ATOM 1497 C CA . ASP A 1 204 ? -25.768 -26.427 -17.087 1.00 34.88 204 ASP A CA 1
ATOM 1498 C C . ASP A 1 204 ? -26.360 -25.058 -16.718 1.00 34.88 204 ASP A C 1
ATOM 1500 O O . ASP A 1 204 ? -26.255 -24.555 -15.599 1.00 34.88 204 ASP A O 1
ATOM 1504 N N . ALA A 1 205 ? -26.891 -24.436 -17.757 1.00 38.47 205 ALA A N 1
ATOM 1505 C CA . ALA A 1 205 ? -27.164 -23.039 -17.978 1.00 38.47 205 ALA A CA 1
ATOM 1506 C C . ALA A 1 205 ? -28.336 -22.464 -17.166 1.00 38.47 205 ALA A C 1
ATOM 1508 O O . ALA A 1 205 ? -29.273 -23.151 -16.776 1.00 38.47 205 ALA A O 1
ATOM 1509 N N . SER A 1 206 ? -28.351 -21.134 -17.031 1.00 35.59 206 SER A N 1
ATOM 1510 C CA . SER A 1 206 ? -29.210 -20.264 -17.855 1.00 35.59 206 SER A CA 1
ATOM 1511 C C . SER A 1 206 ? -29.443 -18.920 -17.149 1.00 35.59 206 SER A C 1
ATOM 1513 O O . SER A 1 206 ? -29.987 -18.856 -16.049 1.00 35.59 206 SER A O 1
ATOM 1515 N N . LYS A 1 207 ? -29.030 -17.817 -17.788 1.00 43.38 207 LYS A N 1
ATOM 1516 C CA . LYS A 1 207 ? -29.505 -16.458 -17.462 1.00 43.38 207 LYS A CA 1
ATOM 1517 C C . LYS A 1 207 ? -30.863 -16.245 -18.151 1.00 43.38 207 LYS A C 1
ATOM 1519 O O . LYS A 1 207 ? -31.100 -16.832 -19.204 1.00 43.38 207 LYS A O 1
ATOM 1524 N N . PRO A 1 208 ? -31.697 -15.312 -17.665 1.00 44.91 208 PRO A N 1
ATOM 1525 C CA . PRO A 1 208 ? -31.648 -14.010 -18.323 1.00 44.91 208 PRO A CA 1
ATOM 1526 C C . PRO A 1 208 ? -31.706 -12.802 -17.377 1.00 44.91 208 PRO A C 1
ATOM 1528 O O . PRO A 1 208 ? -31.969 -12.881 -16.183 1.00 44.91 208 PRO A O 1
ATOM 1531 N N . GLN A 1 209 ? -31.382 -11.677 -18.003 1.00 36.69 209 GLN A N 1
ATOM 1532 C CA . GLN A 1 209 ? -31.293 -10.301 -17.534 1.00 36.69 209 GLN A CA 1
ATOM 1533 C C . GLN A 1 209 ? -32.565 -9.770 -16.850 1.00 36.69 209 GLN A C 1
ATOM 1535 O O . GLN A 1 209 ? -33.666 -10.101 -17.271 1.00 36.69 209 GLN A O 1
ATOM 1540 N N . ALA A 1 210 ? -32.402 -8.802 -15.941 1.00 37.03 210 ALA A N 1
ATOM 1541 C CA . ALA A 1 210 ? -33.014 -7.471 -16.068 1.00 37.03 210 ALA A CA 1
ATOM 1542 C C . ALA A 1 210 ? -32.460 -6.527 -14.986 1.00 37.03 210 ALA A C 1
ATOM 1544 O O . ALA A 1 210 ? -32.575 -6.786 -13.790 1.00 37.03 210 ALA A O 1
ATOM 1545 N N . SER A 1 211 ? -31.858 -5.421 -15.417 1.00 41.22 211 SER A N 1
ATOM 1546 C CA . SER A 1 211 ? -31.646 -4.235 -14.589 1.00 41.22 211 SER A CA 1
ATOM 1547 C C . SER A 1 211 ? -32.977 -3.501 -14.387 1.00 41.22 211 SER A C 1
ATOM 1549 O O . SER A 1 211 ? -33.849 -3.533 -15.258 1.00 41.22 211 SER A O 1
ATOM 1551 N N . PRO A 1 212 ? -33.127 -2.800 -13.256 1.00 44.25 212 PRO A N 1
ATOM 1552 C CA . PRO A 1 212 ? -33.371 -1.367 -13.385 1.00 44.25 212 PRO A CA 1
ATOM 1553 C C . PRO A 1 212 ? -32.609 -0.557 -12.322 1.00 44.25 212 PRO A C 1
ATOM 1555 O O . PRO A 1 212 ? -32.766 -0.761 -11.122 1.00 44.25 212 PRO A O 1
ATOM 1558 N N . GLY A 1 213 ? -31.809 0.417 -12.760 1.00 33.97 213 GLY A N 1
ATOM 1559 C CA . GLY A 1 213 ? -31.688 1.674 -12.007 1.00 33.97 213 GLY A CA 1
ATOM 1560 C C . GLY A 1 213 ? -32.776 2.649 -12.490 1.00 33.97 213 GLY A C 1
ATOM 1561 O O . GLY A 1 213 ? -33.546 2.278 -13.376 1.00 33.97 213 GLY A O 1
ATOM 1562 N N . PRO A 1 214 ? -32.809 3.922 -12.059 1.00 46.16 214 PRO A N 1
ATOM 1563 C CA . PRO A 1 214 ? -32.178 4.546 -10.897 1.00 46.16 214 PRO A CA 1
ATOM 1564 C C . PRO A 1 214 ? -33.187 5.352 -10.033 1.00 46.16 214 PRO A C 1
ATOM 1566 O O . PRO A 1 214 ? -34.234 5.781 -10.500 1.00 46.16 214 PRO A O 1
ATOM 1569 N N . GLY A 1 215 ? -32.801 5.673 -8.794 1.00 33.34 215 GLY A N 1
ATOM 1570 C CA . GLY A 1 215 ? -33.282 6.865 -8.083 1.00 33.34 215 GLY A CA 1
ATOM 1571 C C . GLY A 1 215 ? -34.606 6.747 -7.317 1.00 33.34 215 GLY A C 1
ATOM 1572 O O . GLY A 1 215 ? -35.674 6.569 -7.880 1.00 33.34 215 GLY A O 1
ATOM 1573 N N . THR A 1 216 ? -34.567 6.992 -6.009 1.00 38.16 216 THR A N 1
ATOM 1574 C CA . THR A 1 216 ? -35.035 8.249 -5.393 1.00 38.16 216 THR A CA 1
ATOM 1575 C C . THR A 1 216 ? -35.043 8.113 -3.871 1.00 38.16 216 THR A C 1
ATOM 1577 O O . THR A 1 216 ? -35.275 7.057 -3.291 1.00 38.16 216 THR A O 1
ATOM 1580 N N . ARG A 1 217 ? -34.697 9.229 -3.236 1.00 39.50 217 ARG A N 1
ATOM 1581 C CA . ARG A 1 217 ? -34.729 9.490 -1.797 1.00 39.50 217 ARG A CA 1
ATOM 1582 C C . ARG A 1 217 ? -36.149 9.283 -1.256 1.00 39.50 217 ARG A C 1
ATOM 1584 O O . ARG A 1 217 ? -37.072 9.700 -1.936 1.00 39.50 217 ARG A O 1
ATOM 1591 N N . THR A 1 218 ? -36.298 8.775 -0.028 1.00 35.59 218 THR A N 1
ATOM 1592 C CA . THR A 1 218 ? -36.768 9.530 1.162 1.00 35.59 218 THR A CA 1
ATOM 1593 C C . THR A 1 218 ? -37.181 8.594 2.307 1.00 35.59 218 THR A C 1
ATOM 1595 O O . THR A 1 218 ? -37.979 7.688 2.118 1.00 35.59 218 THR A O 1
ATOM 1598 N N . SER A 1 219 ? -36.618 8.876 3.483 1.00 37.84 219 SER A N 1
ATOM 1599 C CA . SER A 1 219 ? -37.190 8.873 4.840 1.00 37.84 219 SER A CA 1
ATOM 1600 C C . SER A 1 219 ? -38.387 7.971 5.194 1.00 37.84 219 SER A C 1
ATOM 1602 O O . SER A 1 219 ? -39.472 8.144 4.654 1.00 37.84 219 SER A O 1
ATOM 1604 N N . ALA A 1 220 ? -38.221 7.195 6.275 1.00 36.31 220 ALA A N 1
ATOM 1605 C CA . ALA A 1 220 ? -39.009 7.263 7.523 1.00 36.31 220 ALA A CA 1
ATOM 1606 C C . ALA A 1 220 ? -39.306 5.882 8.147 1.00 36.31 220 ALA A C 1
ATOM 1608 O O . ALA A 1 220 ? -40.012 5.045 7.598 1.00 36.31 220 ALA A O 1
ATOM 1609 N N . SER A 1 221 ? -38.753 5.717 9.347 1.00 37.75 221 SER A N 1
ATOM 1610 C CA . SER A 1 221 ? -39.203 4.970 10.524 1.00 37.75 221 SER A CA 1
ATOM 1611 C C . SER A 1 221 ? -40.466 4.096 10.436 1.00 37.75 221 SER A C 1
ATOM 1613 O O . SER A 1 221 ? -41.573 4.599 10.265 1.00 37.75 221 SER A O 1
ATOM 1615 N N . ALA A 1 222 ? -40.324 2.819 10.806 1.00 38.94 222 ALA A N 1
ATOM 1616 C CA . ALA A 1 222 ? -41.400 2.046 11.427 1.00 38.94 222 ALA A CA 1
ATOM 1617 C C . ALA A 1 222 ? -40.838 1.063 12.472 1.00 38.94 222 ALA A C 1
ATOM 1619 O O . ALA A 1 222 ? -40.349 -0.017 12.155 1.00 38.94 222 ALA A O 1
ATOM 1620 N N . LEU A 1 223 ? -40.935 1.469 13.738 1.00 38.81 223 LEU A N 1
ATOM 1621 C CA . LEU A 1 223 ? -40.881 0.613 14.923 1.00 38.81 223 LEU A CA 1
ATOM 1622 C C . LEU A 1 223 ? -42.033 -0.403 14.896 1.00 38.81 223 LEU A C 1
ATOM 1624 O O . LEU A 1 223 ? -43.180 0.031 14.816 1.00 38.81 223 LEU A O 1
ATOM 1628 N N . ARG A 1 224 ? -41.750 -1.703 15.065 1.00 41.53 224 ARG A N 1
ATOM 1629 C CA . ARG A 1 224 ? -42.630 -2.719 15.700 1.00 41.53 224 ARG A CA 1
ATOM 1630 C C . ARG A 1 224 ? -41.721 -3.811 16.291 1.00 41.53 224 ARG A C 1
ATOM 1632 O O . ARG A 1 224 ? -41.064 -4.524 15.548 1.00 41.53 224 ARG A O 1
ATOM 1639 N N . SER A 1 225 ? -41.372 -3.731 17.574 1.00 32.69 225 SER A N 1
ATOM 1640 C CA . SER A 1 225 ? -41.999 -4.459 18.695 1.00 32.69 225 SER A CA 1
ATOM 1641 C C . SER A 1 225 ? -42.004 -5.994 18.542 1.00 32.69 225 SER A C 1
ATOM 1643 O O . SER A 1 225 ? -42.759 -6.534 17.737 1.00 32.69 225 SER A O 1
ATOM 1645 N N . SER A 1 226 ? -41.185 -6.654 19.371 1.00 37.09 226 SER A N 1
ATOM 1646 C CA . SER A 1 226 ? -41.024 -8.106 19.594 1.00 37.09 226 SER A CA 1
ATOM 1647 C C . SER A 1 226 ? -42.336 -8.856 19.934 1.00 37.09 226 SER A C 1
ATOM 1649 O O . SER A 1 226 ? -43.348 -8.206 20.198 1.00 37.09 226 SER A O 1
ATOM 1651 N N . PRO A 1 227 ? -42.344 -10.209 20.014 1.00 47.34 227 PRO A N 1
ATOM 1652 C CA . PRO A 1 227 ? -41.880 -10.867 21.247 1.00 47.34 227 PRO A CA 1
ATOM 1653 C C . PRO A 1 227 ? -41.154 -12.215 21.069 1.00 47.34 227 PRO A C 1
ATOM 1655 O O . PRO A 1 227 ? -41.397 -12.991 20.150 1.00 47.34 227 PRO A O 1
ATOM 1658 N N . ALA A 1 228 ? -40.299 -12.510 22.048 1.00 38.09 228 ALA A N 1
ATOM 1659 C CA . ALA A 1 228 ? -39.758 -13.833 22.325 1.00 38.09 228 ALA A CA 1
ATOM 1660 C C . ALA A 1 228 ? -40.815 -14.756 22.971 1.00 38.09 228 ALA A C 1
ATOM 1662 O O . ALA A 1 228 ? -41.600 -14.312 23.810 1.00 38.09 228 ALA A O 1
ATOM 1663 N N . LYS A 1 229 ? -40.774 -16.057 22.648 1.00 35.44 229 LYS A N 1
ATOM 1664 C CA . LYS A 1 229 ? -41.353 -17.163 23.440 1.00 35.44 229 LYS A CA 1
ATOM 1665 C C . LYS A 1 229 ? -40.553 -18.440 23.125 1.00 35.44 229 LYS A C 1
ATOM 1667 O O . LYS A 1 229 ? -40.592 -18.921 22.005 1.00 35.44 229 LYS A O 1
ATOM 1672 N N . ALA A 1 230 ? -39.553 -18.777 23.937 1.00 36.91 230 ALA A N 1
ATOM 1673 C CA . ALA A 1 230 ? -39.600 -19.640 25.127 1.00 36.91 230 ALA A CA 1
ATOM 1674 C C . ALA A 1 230 ? -39.509 -21.153 24.822 1.00 36.91 230 ALA A C 1
ATOM 1676 O O . ALA A 1 230 ? -40.483 -21.781 24.434 1.00 36.91 230 ALA A O 1
ATOM 1677 N N . ARG A 1 231 ? -38.305 -21.687 25.088 1.00 35.25 231 ARG A N 1
ATOM 1678 C CA . ARG A 1 231 ? -37.980 -22.890 25.884 1.00 35.25 231 ARG A CA 1
ATOM 1679 C C . ARG A 1 231 ? -38.838 -24.154 25.692 1.00 35.25 231 ARG A C 1
ATOM 1681 O O . ARG A 1 231 ? -39.966 -24.223 26.166 1.00 35.25 231 ARG A O 1
ATOM 1688 N N . ALA A 1 232 ? -38.186 -25.222 25.230 1.00 36.69 232 ALA A N 1
ATOM 1689 C CA . ALA A 1 232 ? -38.485 -26.589 25.650 1.00 36.69 232 ALA A CA 1
ATOM 1690 C C . ALA A 1 232 ? -37.222 -27.185 26.289 1.00 36.69 232 ALA A C 1
ATOM 1692 O O . ALA A 1 232 ? -36.180 -27.297 25.649 1.00 36.69 232 ALA A O 1
ATOM 1693 N N . ALA A 1 233 ? -37.314 -27.489 27.582 1.00 38.53 233 ALA A N 1
ATOM 1694 C CA . ALA A 1 233 ? -36.368 -28.329 28.297 1.00 38.53 233 ALA A CA 1
ATOM 1695 C C . ALA A 1 233 ? -36.783 -29.792 28.095 1.00 38.53 233 ALA A C 1
ATOM 1697 O O . ALA A 1 233 ? -37.964 -30.112 28.223 1.00 38.53 233 ALA A O 1
ATOM 1698 N N . GLY A 1 234 ? -35.821 -30.666 27.815 1.00 33.09 234 GLY A N 1
ATOM 1699 C CA . GLY A 1 234 ? -36.004 -32.112 27.795 1.00 33.09 234 GLY A CA 1
ATOM 1700 C C . GLY A 1 234 ? -34.759 -32.772 28.366 1.00 33.09 234 GLY A C 1
ATOM 1701 O O . GLY A 1 234 ? -33.751 -32.890 27.681 1.00 33.09 234 GLY A O 1
ATOM 1702 N N . ALA A 1 235 ? -34.826 -33.142 29.642 1.00 40.56 235 ALA A N 1
ATOM 1703 C CA . ALA A 1 235 ? -33.857 -33.994 30.311 1.00 40.56 235 ALA A CA 1
ATOM 1704 C C . ALA A 1 235 ? -34.376 -35.437 30.282 1.00 40.56 235 ALA A C 1
ATOM 1706 O O . ALA A 1 235 ? -35.488 -35.669 30.747 1.00 40.56 235 ALA A O 1
ATOM 1707 N N . ALA A 1 236 ? -33.579 -36.376 29.766 1.00 39.59 236 ALA A N 1
ATOM 1708 C CA . ALA A 1 236 ? -33.553 -37.793 30.154 1.00 39.59 236 ALA A CA 1
ATOM 1709 C C . ALA A 1 236 ? -32.501 -38.539 29.317 1.00 39.59 236 ALA A C 1
ATOM 1711 O O . ALA A 1 236 ? -32.513 -38.438 28.094 1.00 39.59 236 ALA A O 1
ATOM 1712 N N . GLY A 1 237 ? -31.634 -39.319 29.970 1.00 33.34 237 GLY A N 1
ATOM 1713 C CA . GLY A 1 237 ? -30.790 -40.300 29.282 1.00 33.34 237 GLY A CA 1
ATOM 1714 C C . GLY A 1 237 ? -29.450 -40.591 29.951 1.00 33.34 237 GLY A C 1
ATOM 1715 O O . GLY A 1 237 ? -28.411 -40.371 29.345 1.00 33.34 237 GLY A O 1
ATOM 1716 N N . ALA A 1 238 ? -29.469 -41.084 31.190 1.00 44.44 238 ALA A N 1
ATOM 1717 C CA . ALA A 1 238 ? -28.353 -41.847 31.742 1.00 44.44 238 ALA A CA 1
ATOM 1718 C C . ALA A 1 238 ? -28.521 -43.334 31.371 1.00 44.44 238 ALA A C 1
ATOM 1720 O O . ALA A 1 238 ? -29.650 -43.821 31.420 1.00 44.44 238 ALA A O 1
ATOM 1721 N N . ALA A 1 239 ? -27.393 -44.009 31.097 1.00 42.94 239 ALA A N 1
ATOM 1722 C CA . ALA A 1 239 ? -27.093 -45.449 31.252 1.00 42.94 239 ALA A CA 1
ATOM 1723 C C . ALA A 1 239 ? -26.583 -46.181 29.990 1.00 42.94 239 ALA A C 1
ATOM 1725 O O . ALA A 1 239 ? -27.214 -46.142 28.939 1.00 42.94 239 ALA A O 1
ATOM 1726 N N . GLY A 1 240 ? -25.493 -46.944 30.183 1.00 33.34 240 GLY A N 1
ATOM 1727 C CA . GLY A 1 240 ? -25.056 -48.078 29.349 1.00 33.34 240 GLY A CA 1
ATOM 1728 C C . GLY A 1 240 ? -23.674 -47.880 28.706 1.00 33.34 240 GLY A C 1
ATOM 1729 O O . GLY A 1 240 ? -23.613 -47.312 27.629 1.00 33.34 240 GLY A O 1
ATOM 1730 N N . ALA A 1 241 ? -22.538 -48.116 29.377 1.00 43.03 241 ALA A N 1
ATOM 1731 C CA . ALA A 1 241 ? -21.941 -49.395 29.813 1.00 43.03 241 ALA A CA 1
ATOM 1732 C C . ALA A 1 241 ? -21.129 -50.118 28.716 1.00 43.03 241 ALA A C 1
ATOM 1734 O O . ALA A 1 241 ? -21.720 -50.650 27.782 1.00 43.03 241 ALA A O 1
ATOM 1735 N N . ALA A 1 242 ? -19.802 -50.169 28.896 1.00 44.06 242 ALA A N 1
ATOM 1736 C CA . ALA A 1 242 ? -18.924 -51.349 28.809 1.00 44.06 242 ALA A CA 1
ATOM 1737 C C . ALA A 1 242 ? -17.476 -50.919 29.093 1.00 44.06 242 ALA A C 1
ATOM 1739 O O . ALA A 1 242 ? -17.017 -49.961 28.433 1.00 44.06 242 ALA A O 1
#

Mean predicted aligned error: 21.19 Å

Foldseek 3Di:
DVVVVVVVVVVVVVVVVVVVVVVVVVVVVVVVVVVVVVVVVVVVVVVVVVVVVVVVVVVVVVVVVVVVVVVVVVVVVVVVVVVVVVVVVVVVVVVVV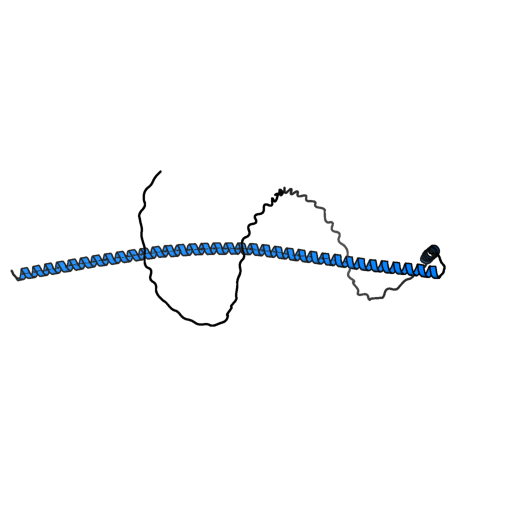VVVVVVVVVVVVVVVVVVVVVVVVVLCVVCVVVVHHPVRSVVVVVVVVPDDPDDDDDDDDDDDDDDDDDDDDDDDDDD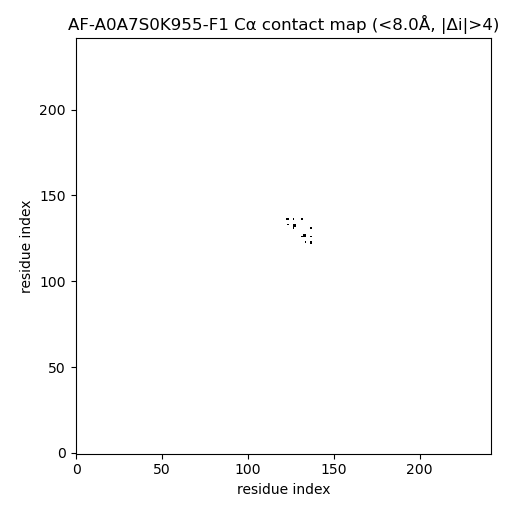DDDDDDDDDDDDDDDDDDDDDDDDDDDDDDDDDDDDDDDDDDDDDDDDDDDDDDDDDDDDDDDDDDD

Sequence (242 aa):
VAQLAELRVAHEGLARRHEECLSRLRAAEAAKETSAAELRGEMRADSVRLETARAGRDEAEAAAREARDEAEAVREKLQAAREELARAAAAAAAERARVDAEADAMRRRLAEYEALEAQLDAIVIAGADAGLDVDDVVQLQSSGLADDGSAAAGPRAGGGELTGSDEPQDCAVRQSSSEQEAKSEGPAEDDYEDEGFEESLAADASKPQASPGPGTRTSASALRSSPAKARAAGAAGAAGAA

pLDDT: mean 72.83, std 26.62, range [32.69, 98.62]